Protein AF-A0A1Q4FM51-F1 (afdb_monomer_lite)

Secondary structure (DSSP, 8-state):
---HHHHHHHHHHHHHHHHHHHHHHHHHHHHHHHHT------BPPHHHHHHHHHHHHHHS-TTSSPPPP-SSS-PPP----EEEEESBPPPPPPTTS-PPTT-TTS-GGGG---GGGS-TTS-HHHHHHHHHHTSS--B------TTEEEE-HHHHHHHHHTT-HHHHHHHSTTEEEEEEEPPPEE-TTSSEEEEEEEEEEETTEEEEEEEEEEEETTEEEEEEEEEEEE-

Sequence (231 aa):
MIRWRRVLFIALVAGGIVATAILTPVAYFAYRAAARAVVHPIPATDVEQRDILRVLLETQEYSGVPPPPGYGGGEPAPKKKFLVFIDRTLAICSEAETVPAGDDRCPPWSRSLYPAEIDPNIPERLVRELMAGNREARVAAVPDLPALVVADQAEIRAVLDSGSWDAFYARYPDSTGLLLTTRAVLSADRSRALIYAEYYCDGLCGTGTLHYLRRAGGSWTIERNFRCWIS

Foldseek 3Di:
DDPVVVVVVVVVVVVVVVCCVPVVVVVVVVVVVVVVPPQDWAFDDLVRLQQVQVQCCVPPVVPPFPQDPPPDPDDDDPDQAAEEEEQKAQAADAPVDPDPPPDPLQPPVSHQDDLVPWDPPPPSSQSVSQNVVRNGIDGHSHHDDPRYDYDYPVVVCVQCVVPDVVSVCVVVPNYQFYKHKHRWTADPVRQKIWIWMKTANGPQFIWIKIFIWGDDPNHIHGPDIDTRDGD

Radius of gyration: 24.63 Å; chains: 1; bounding box: 43×52×96 Å

pLDDT: mean 82.39, std 15.01, range [43.0, 98.38]

Structure (mmCIF, N/CA/C/O backbone):
data_AF-A0A1Q4FM51-F1
#
_entry.id   AF-A0A1Q4FM51-F1
#
loop_
_atom_site.group_PDB
_atom_site.id
_atom_site.type_symbol
_atom_site.label_atom_id
_atom_site.label_alt_id
_atom_site.label_comp_id
_atom_site.label_asym_id
_atom_site.label_entity_id
_atom_site.label_seq_id
_atom_site.pdbx_PDB_ins_code
_atom_site.Cartn_x
_atom_site.Cartn_y
_atom_site.Cartn_z
_atom_site.occupancy
_atom_site.B_iso_or_equiv
_atom_site.auth_seq_id
_atom_site.auth_comp_id
_atom_site.auth_asym_id
_atom_site.auth_atom_id
_atom_site.pdbx_PDB_model_num
ATOM 1 N N . MET A 1 1 ? -12.594 38.052 64.571 1.00 72.31 1 MET A N 1
ATOM 2 C CA . MET A 1 1 ? -13.445 36.872 64.284 1.00 72.31 1 MET A CA 1
ATOM 3 C C . MET A 1 1 ? -13.142 36.356 62.884 1.00 72.31 1 MET A C 1
ATOM 5 O O . MET A 1 1 ? -13.460 37.030 61.910 1.00 72.31 1 MET A O 1
ATOM 9 N N . ILE A 1 2 ? -12.491 35.196 62.775 1.00 73.38 2 ILE A N 1
ATOM 10 C CA . ILE A 1 2 ? -12.226 34.539 61.487 1.00 73.38 2 ILE A CA 1
ATOM 11 C C . ILE A 1 2 ? -13.556 34.013 60.931 1.00 73.38 2 ILE A C 1
ATOM 13 O O . ILE A 1 2 ? -14.287 33.295 61.612 1.00 73.38 2 ILE A O 1
ATOM 17 N N . ARG A 1 3 ? -13.894 34.379 59.689 1.00 84.06 3 ARG A N 1
ATOM 18 C CA . ARG A 1 3 ? -15.083 33.863 58.992 1.00 84.06 3 ARG A CA 1
ATOM 19 C C . ARG A 1 3 ? -14.790 32.456 58.462 1.00 84.06 3 ARG A C 1
ATOM 21 O O . ARG A 1 3 ? -14.438 32.302 57.296 1.00 84.06 3 ARG A O 1
ATOM 28 N N . TRP A 1 4 ? -14.968 31.441 59.307 1.00 87.94 4 TRP A N 1
ATOM 29 C CA . TRP A 1 4 ? -14.736 30.017 59.007 1.00 87.94 4 TRP A CA 1
ATOM 30 C C . TRP A 1 4 ? -15.341 29.525 57.682 1.00 87.94 4 TRP A C 1
ATOM 32 O O . TRP A 1 4 ? -14.728 28.720 56.989 1.00 87.94 4 TRP A O 1
ATOM 42 N N . ARG A 1 5 ? -16.481 30.087 57.256 1.00 85.38 5 ARG A N 1
ATOM 43 C CA . ARG A 1 5 ? -17.083 29.813 55.937 1.00 85.38 5 ARG A CA 1
ATOM 44 C C . ARG A 1 5 ? -16.150 30.103 54.751 1.00 85.38 5 ARG A C 1
ATOM 46 O O . ARG A 1 5 ? -16.153 29.346 53.790 1.00 85.38 5 ARG A O 1
ATOM 53 N N . ARG A 1 6 ? -15.351 31.178 54.806 1.00 81.31 6 ARG A N 1
ATOM 54 C CA . ARG A 1 6 ? -14.400 31.521 53.730 1.00 81.31 6 ARG A CA 1
ATOM 55 C C . ARG A 1 6 ? -13.207 30.567 53.706 1.00 81.31 6 ARG A C 1
ATOM 57 O O . ARG A 1 6 ? -12.764 30.195 52.629 1.00 81.31 6 ARG A O 1
ATOM 64 N N . VAL A 1 7 ? -12.733 30.143 54.877 1.00 83.06 7 VAL A N 1
ATOM 65 C CA . VAL A 1 7 ? -11.623 29.184 55.002 1.00 83.06 7 VAL A CA 1
ATOM 66 C C . VAL A 1 7 ? -12.019 27.822 54.426 1.00 83.06 7 VAL A C 1
ATOM 68 O O . VAL A 1 7 ? -11.270 27.251 53.641 1.00 83.06 7 VAL A O 1
ATOM 71 N N . LEU A 1 8 ? -13.227 27.344 54.741 1.00 84.94 8 LEU A N 1
ATOM 72 C CA . LEU A 1 8 ? -13.728 26.056 54.254 1.00 84.94 8 LEU A CA 1
ATOM 73 C C . LEU A 1 8 ? -13.920 26.045 52.727 1.00 84.94 8 LEU A C 1
ATOM 75 O O . LEU A 1 8 ? -13.567 25.075 52.064 1.00 84.94 8 LEU A O 1
ATOM 79 N N . PHE A 1 9 ? -14.424 27.147 52.162 1.00 86.19 9 PHE A N 1
ATOM 80 C CA . PHE A 1 9 ? -14.573 27.300 50.713 1.00 86.19 9 PHE A CA 1
ATOM 81 C C . PHE A 1 9 ? -13.218 27.296 49.988 1.00 86.19 9 PHE A C 1
ATOM 83 O O . PHE A 1 9 ? -13.056 26.583 49.003 1.00 86.19 9 PHE A O 1
ATOM 90 N N . ILE A 1 10 ? -12.225 28.036 50.499 1.00 86.19 10 ILE A N 1
ATOM 91 C CA . ILE A 1 10 ? -10.873 28.066 49.915 1.00 86.19 10 ILE A CA 1
ATOM 92 C C . ILE A 1 10 ? -10.219 26.679 49.980 1.00 86.19 10 ILE A C 1
ATOM 94 O O . ILE A 1 10 ? -9.631 26.248 48.992 1.00 86.19 10 ILE A O 1
ATOM 98 N N . ALA A 1 11 ? -10.359 25.960 51.097 1.00 83.31 11 ALA A N 1
ATOM 99 C CA . ALA A 1 11 ? -9.818 24.609 51.242 1.00 83.31 11 ALA A CA 1
ATOM 100 C C . ALA A 1 11 ? -10.437 23.617 50.240 1.00 83.31 11 ALA A C 1
ATOM 102 O O . ALA A 1 11 ? -9.715 22.818 49.648 1.00 83.31 11 ALA A O 1
ATOM 103 N N . LEU A 1 12 ? -11.750 23.698 49.998 1.00 87.38 12 LEU A N 1
ATOM 104 C CA . LEU A 1 12 ? -12.436 22.861 49.008 1.00 87.38 12 LEU A CA 1
ATOM 105 C C . LEU A 1 12 ? -12.000 23.175 47.572 1.00 87.38 12 LEU A C 1
ATOM 107 O O . LEU A 1 12 ? -11.739 22.255 46.802 1.00 87.38 12 LEU A O 1
ATOM 111 N N . VAL A 1 13 ? -11.878 24.458 47.215 1.00 85.44 13 VAL A N 1
ATOM 112 C CA . VAL A 1 13 ? -11.422 24.869 45.876 1.00 85.44 13 VAL A CA 1
ATOM 113 C C . VAL A 1 13 ? -9.964 24.467 45.648 1.00 85.44 13 VAL A C 1
ATOM 115 O O . VAL A 1 13 ? -9.649 23.880 44.615 1.00 85.44 13 VAL A O 1
ATOM 118 N N . ALA A 1 14 ? -9.082 24.714 46.620 1.00 83.62 14 ALA A N 1
ATOM 119 C CA . ALA A 1 14 ? -7.683 24.302 46.543 1.00 83.62 14 ALA A CA 1
ATOM 120 C C . ALA A 1 14 ? -7.550 22.772 46.456 1.00 83.62 14 ALA A C 1
ATOM 122 O O . ALA A 1 14 ? -6.802 22.273 45.619 1.00 83.62 14 ALA A O 1
ATOM 123 N N . GLY A 1 15 ? -8.330 22.027 47.247 1.00 83.88 15 GLY A N 1
ATOM 124 C CA . GLY A 1 15 ? -8.393 20.567 47.169 1.00 83.88 15 GLY A CA 1
ATOM 125 C C . GLY A 1 15 ? -8.865 20.066 45.801 1.00 83.88 15 GLY A C 1
ATOM 126 O O . GLY A 1 15 ? -8.267 19.145 45.252 1.00 83.88 15 GLY A O 1
ATOM 127 N N . GLY A 1 16 ? -9.878 20.709 45.211 1.00 82.25 16 GLY A N 1
ATOM 128 C CA . GLY A 1 16 ? -10.370 20.391 43.868 1.00 82.25 16 GLY A CA 1
ATOM 129 C C . GLY A 1 16 ? -9.336 20.642 42.767 1.00 82.25 16 GLY A C 1
ATOM 130 O O . GLY A 1 16 ? -9.162 19.789 41.901 1.00 82.25 16 GLY A O 1
ATOM 131 N N . ILE A 1 17 ? -8.613 21.767 42.824 1.00 84.44 17 ILE A N 1
ATOM 132 C CA . ILE A 1 17 ? -7.544 22.106 41.865 1.00 84.44 17 ILE A CA 1
ATOM 133 C C . ILE A 1 17 ? -6.364 21.135 41.988 1.00 84.44 17 ILE A C 1
ATOM 135 O O . ILE A 1 17 ? -5.824 20.688 40.981 1.00 84.44 17 ILE A O 1
ATOM 139 N N . VAL A 1 18 ? -5.964 20.778 43.211 1.00 83.62 18 VAL A N 1
ATOM 140 C CA . VAL A 1 18 ? -4.886 19.802 43.433 1.00 83.62 18 VAL A CA 1
ATOM 141 C C . VAL A 1 18 ? -5.307 18.414 42.943 1.00 83.62 18 VAL A C 1
ATOM 143 O O . VAL A 1 18 ? -4.530 17.742 42.268 1.00 83.62 18 VAL A O 1
ATOM 146 N N . ALA A 1 19 ? -6.550 18.000 43.206 1.00 83.88 19 ALA A N 1
ATOM 147 C CA . ALA A 1 19 ? -7.074 16.727 42.724 1.00 83.88 19 ALA A CA 1
ATOM 148 C C . ALA A 1 19 ? -7.108 16.665 41.189 1.00 83.88 19 ALA A C 1
ATOM 150 O O . ALA A 1 19 ? -6.656 15.674 40.622 1.00 83.88 19 ALA A O 1
ATOM 151 N N . THR A 1 20 ? -7.565 17.711 40.492 1.00 82.06 20 THR A N 1
ATOM 152 C CA . THR A 1 20 ? -7.528 17.740 39.020 1.00 82.06 20 THR A CA 1
ATOM 153 C C . THR A 1 20 ? -6.099 17.807 38.486 1.00 82.06 20 THR A C 1
ATOM 155 O O . THR A 1 20 ? -5.766 17.051 37.575 1.00 82.06 20 THR A O 1
ATOM 158 N N . ALA A 1 21 ? -5.217 18.617 39.074 1.00 84.00 21 ALA A N 1
ATOM 159 C CA . ALA A 1 21 ? -3.815 18.700 38.662 1.00 84.00 21 ALA A CA 1
ATOM 160 C C . ALA A 1 21 ? -3.064 17.363 38.799 1.00 84.00 21 ALA A C 1
ATOM 162 O O . ALA A 1 21 ? -2.150 17.106 38.022 1.00 84.00 21 ALA A O 1
ATOM 163 N N . ILE A 1 22 ? -3.457 16.498 39.741 1.00 83.38 22 ILE A N 1
ATOM 164 C CA . ILE A 1 22 ? -2.851 15.170 39.935 1.00 83.38 22 ILE A CA 1
ATOM 165 C C . ILE A 1 22 ? -3.557 14.092 39.101 1.00 83.38 22 ILE A C 1
ATOM 167 O O . ILE A 1 22 ? -2.897 13.282 38.450 1.00 83.38 22 ILE A O 1
ATOM 171 N N . LEU A 1 23 ? -4.892 14.064 39.087 1.00 86.31 23 LEU A N 1
ATOM 172 C CA . LEU A 1 23 ? -5.652 13.001 38.423 1.00 86.31 23 LEU A CA 1
ATOM 173 C C . LEU A 1 23 ? -5.608 13.115 36.898 1.00 86.31 23 LEU A C 1
ATOM 175 O O . LEU A 1 23 ? -5.567 12.089 36.222 1.00 86.31 23 LEU A O 1
ATOM 179 N N . THR A 1 24 ? -5.576 14.330 36.344 1.00 86.50 24 THR A N 1
ATOM 180 C CA . THR A 1 24 ? -5.607 14.520 34.883 1.00 86.50 24 THR A CA 1
ATOM 181 C C . THR A 1 24 ? -4.339 13.985 34.206 1.00 86.50 24 THR A C 1
ATOM 183 O O . THR A 1 24 ? -4.478 13.220 33.253 1.00 86.50 24 THR A O 1
ATOM 186 N N . PRO A 1 25 ? -3.110 14.273 34.688 1.00 87.56 25 PRO A N 1
ATOM 187 C CA . PRO A 1 25 ? -1.901 13.664 34.140 1.00 87.56 25 PRO A CA 1
ATOM 188 C C . PRO A 1 25 ? -1.881 12.147 34.306 1.00 87.56 25 PRO A C 1
ATOM 190 O O . PRO A 1 25 ? -1.525 11.454 33.363 1.00 87.56 25 PRO A O 1
ATOM 193 N N . VAL A 1 26 ? -2.292 11.609 35.461 1.00 84.06 26 VAL A N 1
ATOM 194 C CA . VAL A 1 26 ? -2.307 10.153 35.693 1.00 84.06 26 VAL A CA 1
ATOM 195 C C . VAL A 1 26 ? -3.285 9.460 34.747 1.00 84.06 26 VAL A C 1
ATOM 197 O O . VAL A 1 26 ? -2.914 8.481 34.103 1.00 84.06 26 VAL A O 1
ATOM 200 N N . ALA A 1 27 ? -4.499 9.991 34.596 1.00 83.12 27 ALA A N 1
ATOM 201 C CA . ALA A 1 27 ? -5.477 9.486 33.639 1.00 83.12 27 ALA A CA 1
ATOM 202 C C . ALA A 1 27 ? -4.971 9.620 32.196 1.00 83.12 27 ALA A C 1
ATOM 204 O O . ALA A 1 27 ? -5.119 8.689 31.411 1.00 83.12 27 ALA A O 1
ATOM 205 N N . TYR A 1 28 ? -4.312 10.731 31.857 1.00 84.06 28 TYR A N 1
ATOM 206 C CA . TYR A 1 28 ? -3.701 10.943 30.546 1.00 84.06 28 TYR A CA 1
ATOM 207 C C . TYR A 1 28 ? -2.566 9.954 30.257 1.00 84.06 28 TYR A C 1
ATOM 209 O O . TYR A 1 28 ? -2.499 9.390 29.167 1.00 84.06 28 TYR A O 1
ATOM 217 N N . PHE A 1 29 ? -1.685 9.708 31.228 1.00 81.56 29 PHE A N 1
ATOM 218 C CA . PHE A 1 29 ? -0.592 8.746 31.111 1.00 81.56 29 PHE A CA 1
ATOM 219 C C . PHE A 1 29 ? -1.111 7.314 31.045 1.00 81.56 29 PHE A C 1
ATOM 221 O O . PHE A 1 29 ? -0.647 6.560 30.196 1.00 81.56 29 PHE A O 1
ATOM 228 N N . ALA A 1 30 ? -2.089 6.946 31.875 1.00 80.31 30 ALA A N 1
ATOM 229 C CA . ALA A 1 30 ? -2.733 5.637 31.825 1.00 80.31 30 ALA A CA 1
ATOM 230 C C . ALA A 1 30 ? -3.467 5.430 30.494 1.00 80.31 30 ALA A C 1
ATOM 232 O O . ALA A 1 30 ? -3.308 4.386 29.869 1.00 80.31 30 ALA A O 1
ATOM 233 N N . TYR A 1 31 ? -4.186 6.446 30.007 1.00 79.81 31 TYR A N 1
ATOM 234 C CA . TYR A 1 31 ? -4.816 6.439 28.689 1.00 79.81 31 TYR A CA 1
ATOM 235 C C . TYR A 1 31 ? -3.781 6.292 27.576 1.00 79.81 31 TYR A C 1
ATOM 237 O O . TYR A 1 31 ? -3.942 5.435 26.720 1.00 79.81 31 TYR A O 1
ATOM 245 N N . ARG A 1 32 ? -2.681 7.057 27.593 1.00 74.38 32 ARG A N 1
ATOM 246 C CA . ARG A 1 32 ? -1.603 6.911 26.602 1.00 74.38 32 ARG A CA 1
ATOM 247 C C . ARG A 1 32 ? -0.909 5.556 26.693 1.00 74.38 32 ARG A C 1
ATOM 249 O O . ARG A 1 32 ? -0.561 5.000 25.660 1.00 74.38 32 ARG A O 1
ATOM 256 N N . ALA A 1 33 ? -0.685 5.027 27.891 1.00 72.25 33 ALA A N 1
ATOM 257 C CA . ALA A 1 33 ? -0.083 3.712 28.088 1.00 72.25 33 ALA A CA 1
ATOM 258 C C . ALA A 1 33 ? -1.009 2.598 27.579 1.00 72.25 33 ALA A C 1
ATOM 260 O O . ALA A 1 33 ? -0.550 1.698 26.884 1.00 72.25 33 ALA A O 1
ATOM 261 N N . ALA A 1 34 ? -2.313 2.708 27.832 1.00 66.88 34 ALA A N 1
ATOM 262 C CA . ALA A 1 34 ? -3.324 1.819 27.271 1.00 66.88 34 ALA A CA 1
ATOM 263 C C . ALA A 1 34 ? -3.500 2.019 25.755 1.00 66.88 34 ALA A C 1
ATOM 265 O O . ALA A 1 34 ? -3.720 1.058 25.033 1.00 66.88 34 ALA A O 1
ATOM 266 N N . ALA A 1 35 ? -3.343 3.236 25.234 1.00 62.28 35 ALA A N 1
ATOM 267 C CA . ALA A 1 35 ? -3.367 3.522 23.798 1.00 62.28 35 ALA A CA 1
ATOM 268 C C . ALA A 1 35 ? -2.098 3.029 23.079 1.00 62.28 35 ALA A C 1
ATOM 270 O O . ALA A 1 35 ? -2.138 2.745 21.884 1.00 62.28 35 ALA A O 1
ATOM 271 N N . ARG A 1 36 ? -0.991 2.859 23.815 1.00 62.69 36 ARG A N 1
ATOM 272 C CA . ARG A 1 36 ? 0.196 2.091 23.405 1.00 62.69 36 ARG A CA 1
ATOM 273 C C . ARG A 1 36 ? -0.000 0.577 23.547 1.00 62.69 36 ARG A C 1
ATOM 275 O O . ARG A 1 36 ? 0.988 -0.146 23.420 1.00 62.69 36 ARG A O 1
ATOM 282 N N . ALA A 1 37 ? -1.222 0.097 23.824 1.00 61.34 37 ALA A N 1
ATOM 283 C CA . ALA A 1 37 ? -1.533 -1.328 23.812 1.00 61.34 37 ALA A CA 1
ATOM 284 C C . ALA A 1 37 ? -0.891 -1.981 22.591 1.00 61.34 37 ALA A C 1
ATOM 286 O O . ALA A 1 37 ? -0.939 -1.436 21.484 1.00 61.34 37 ALA A O 1
ATOM 287 N N . VAL A 1 38 ? -0.247 -3.118 22.849 1.00 70.31 38 VAL A N 1
ATOM 288 C CA . VAL A 1 38 ? 0.548 -3.860 21.878 1.00 70.31 38 VAL A CA 1
ATOM 289 C C . VAL A 1 38 ? -0.235 -3.974 20.577 1.00 70.31 38 VAL A C 1
ATOM 291 O O . VAL A 1 38 ? -1.337 -4.521 20.523 1.00 70.31 38 VAL A O 1
ATOM 294 N N . VAL A 1 39 ? 0.330 -3.382 19.533 1.00 82.06 39 VAL A N 1
ATOM 295 C CA . VAL A 1 39 ? -0.232 -3.436 18.195 1.00 82.06 39 VAL A CA 1
ATOM 296 C C . VAL A 1 39 ? 0.060 -4.834 17.662 1.00 82.06 39 VAL A C 1
ATOM 298 O O . VAL A 1 39 ? 1.221 -5.203 17.504 1.00 82.06 39 VAL A O 1
ATOM 301 N N . HIS A 1 40 ? -0.987 -5.618 17.419 1.00 89.44 40 HIS A N 1
ATOM 302 C CA . HIS A 1 40 ? -0.880 -6.958 16.846 1.00 89.44 40 HIS A CA 1
ATOM 303 C C . HIS A 1 40 ? -1.332 -6.898 15.387 1.00 89.44 40 HIS A C 1
ATOM 305 O O . HIS A 1 40 ? -2.520 -7.091 15.121 1.00 89.44 40 HIS A O 1
ATOM 311 N N . PRO A 1 41 ? -0.428 -6.580 14.442 1.00 91.94 41 PRO A N 1
ATOM 312 C CA . PRO A 1 41 ? -0.798 -6.510 13.040 1.00 91.94 41 PRO A CA 1
ATOM 313 C C . PRO A 1 41 ? -1.291 -7.874 12.561 1.00 91.94 41 PRO A C 1
ATOM 315 O O . PRO A 1 41 ? -0.665 -8.901 12.827 1.00 91.94 41 PRO A O 1
ATOM 318 N N . ILE A 1 42 ? -2.404 -7.873 11.830 1.00 97.19 42 ILE A N 1
ATOM 319 C CA . ILE A 1 42 ? -2.929 -9.057 11.150 1.00 97.19 42 ILE A CA 1
ATOM 320 C C . ILE A 1 42 ? -2.616 -8.877 9.663 1.00 97.19 42 ILE A C 1
ATOM 322 O O . ILE A 1 42 ? -3.414 -8.271 8.946 1.00 97.19 42 ILE A O 1
ATOM 326 N N . PRO A 1 43 ? -1.439 -9.316 9.183 1.00 97.12 43 PRO A N 1
ATOM 327 C CA . PRO A 1 43 ? -1.104 -9.192 7.773 1.00 97.12 43 PRO A CA 1
ATOM 328 C C . PRO A 1 43 ? -2.054 -10.051 6.935 1.00 97.12 43 PRO A C 1
ATOM 330 O O . PRO A 1 43 ? -2.388 -11.177 7.312 1.00 97.12 43 PRO A O 1
ATOM 333 N N . ALA A 1 44 ? -2.456 -9.536 5.776 1.00 98.00 44 ALA A N 1
ATOM 334 C CA . ALA A 1 44 ? -3.217 -10.294 4.794 1.00 98.00 44 ALA A CA 1
ATOM 335 C C . ALA A 1 44 ? -2.441 -11.552 4.383 1.00 98.00 44 ALA A C 1
ATOM 337 O O . ALA A 1 44 ? -1.221 -11.511 4.219 1.00 98.00 44 ALA A O 1
ATOM 338 N N . THR A 1 45 ? -3.123 -12.678 4.200 1.00 97.50 45 THR A N 1
ATOM 339 C CA . THR A 1 45 ? -2.547 -13.866 3.545 1.00 97.50 45 THR A CA 1
ATOM 340 C C . THR A 1 45 ? -2.212 -13.568 2.081 1.00 97.50 45 THR A C 1
ATOM 342 O O . THR A 1 45 ? -2.646 -12.561 1.535 1.00 97.50 45 THR A O 1
ATOM 345 N N . ASP A 1 46 ? -1.463 -14.441 1.408 1.00 97.50 46 ASP A N 1
ATOM 346 C CA . ASP A 1 46 ? -1.096 -14.219 0.000 1.00 97.50 46 ASP A CA 1
ATOM 347 C C . ASP A 1 46 ? -2.320 -14.221 -0.932 1.00 97.50 46 ASP A C 1
ATOM 349 O O . ASP A 1 46 ? -2.341 -13.532 -1.948 1.00 97.50 46 ASP A O 1
ATOM 353 N N . VAL A 1 47 ? -3.368 -14.973 -0.581 1.00 97.00 47 VAL A N 1
ATOM 354 C CA . VAL A 1 47 ? -4.655 -14.934 -1.293 1.00 97.00 47 VAL A CA 1
ATOM 355 C C . VAL A 1 47 ? -5.342 -13.587 -1.066 1.00 97.00 47 VAL A C 1
ATOM 357 O O . VAL A 1 47 ? -5.653 -12.902 -2.033 1.00 97.00 47 VAL A O 1
ATOM 360 N N . GLU A 1 48 ? -5.490 -13.160 0.192 1.00 97.56 48 GLU A N 1
ATOM 361 C CA . GLU A 1 48 ? -6.118 -11.872 0.523 1.00 97.56 48 GLU A CA 1
ATOM 362 C C . GLU A 1 48 ? -5.349 -10.685 -0.077 1.00 97.56 48 GLU A C 1
ATOM 364 O O . GLU A 1 48 ? -5.966 -9.751 -0.579 1.00 97.56 48 GLU A O 1
ATOM 369 N N . GLN A 1 49 ? -4.013 -10.731 -0.075 1.00 97.81 49 GLN A N 1
ATOM 370 C CA . GLN A 1 49 ? -3.164 -9.710 -0.686 1.00 97.81 49 GLN A CA 1
ATOM 371 C C . GLN A 1 49 ? -3.410 -9.617 -2.193 1.00 97.81 49 GLN A C 1
ATOM 373 O O . GLN A 1 49 ? -3.581 -8.515 -2.705 1.00 97.81 49 GLN A O 1
ATOM 378 N N . ARG A 1 50 ? -3.463 -10.752 -2.904 1.00 97.19 50 ARG A N 1
ATOM 379 C CA . ARG A 1 50 ? -3.751 -10.764 -4.346 1.00 97.19 50 ARG A CA 1
ATOM 380 C C . ARG A 1 50 ? -5.137 -10.220 -4.659 1.00 97.19 50 ARG A C 1
ATOM 382 O O . ARG A 1 50 ? -5.269 -9.457 -5.611 1.00 97.19 50 ARG A O 1
ATOM 389 N N . ASP A 1 51 ? -6.141 -10.564 -3.856 1.00 97.06 51 ASP A N 1
ATOM 390 C CA . ASP A 1 51 ? -7.506 -10.059 -4.032 1.00 97.06 51 ASP A CA 1
ATOM 391 C C . ASP A 1 51 ? -7.577 -8.541 -3.806 1.00 97.06 51 ASP A C 1
ATOM 393 O O . ASP A 1 51 ? -8.205 -7.824 -4.584 1.00 97.06 51 ASP A O 1
ATOM 397 N N . ILE A 1 52 ? -6.896 -8.031 -2.774 1.00 97.31 52 ILE A N 1
ATOM 398 C CA . ILE A 1 52 ? -6.810 -6.591 -2.490 1.00 97.31 52 ILE A CA 1
ATOM 399 C C . ILE A 1 52 ? -6.067 -5.858 -3.613 1.00 97.31 52 ILE A C 1
ATOM 401 O O . ILE A 1 52 ? -6.554 -4.841 -4.104 1.00 97.31 52 ILE A O 1
ATOM 405 N N . LEU A 1 53 ? -4.912 -6.375 -4.044 1.00 95.94 53 LEU A N 1
ATOM 406 C CA . LEU A 1 53 ? -4.125 -5.779 -5.124 1.00 95.94 53 LEU A CA 1
ATOM 407 C C . LEU A 1 53 ? -4.885 -5.772 -6.447 1.00 95.94 53 LEU A C 1
ATOM 409 O O . LEU A 1 53 ? -4.818 -4.784 -7.169 1.00 95.94 53 LEU A O 1
ATOM 413 N N . ARG A 1 54 ? -5.642 -6.831 -6.748 1.00 95.06 54 ARG A N 1
ATOM 414 C CA . ARG A 1 54 ? -6.504 -6.881 -7.931 1.00 95.06 54 ARG A CA 1
ATOM 415 C C . ARG A 1 54 ? -7.498 -5.722 -7.929 1.00 95.06 54 ARG A C 1
ATOM 417 O O . ARG A 1 54 ? -7.554 -4.982 -8.901 1.00 95.06 54 ARG A O 1
ATOM 424 N N . VAL A 1 55 ? -8.197 -5.507 -6.812 1.00 95.00 55 VAL A N 1
ATOM 425 C CA . VAL A 1 55 ? -9.142 -4.388 -6.669 1.00 95.00 55 VAL A CA 1
ATOM 426 C C . VAL A 1 55 ? -8.441 -3.038 -6.829 1.00 95.00 55 VAL A C 1
ATOM 428 O O . VAL A 1 55 ? -8.969 -2.164 -7.514 1.00 95.00 55 VAL A O 1
ATOM 431 N N . LEU A 1 56 ? -7.256 -2.858 -6.239 1.00 93.50 56 LEU A N 1
ATOM 432 C CA . LEU A 1 56 ? -6.464 -1.636 -6.411 1.00 93.50 56 LEU A CA 1
ATOM 433 C C . LEU A 1 56 ? -6.125 -1.384 -7.883 1.00 93.50 56 LEU A C 1
ATOM 435 O O . LEU A 1 56 ? -6.418 -0.308 -8.394 1.00 93.50 56 LEU A O 1
ATOM 439 N N . LEU A 1 57 ? -5.550 -2.379 -8.556 1.00 90.88 57 LEU A N 1
ATOM 440 C CA . LEU A 1 57 ? -5.066 -2.275 -9.933 1.00 90.88 57 LEU A CA 1
ATOM 441 C C . LEU A 1 57 ? -6.204 -2.081 -10.943 1.00 90.88 57 LEU A C 1
ATOM 443 O O . LEU A 1 57 ? -6.054 -1.304 -11.881 1.00 90.88 57 LEU A O 1
ATOM 447 N N . GLU A 1 58 ? -7.342 -2.743 -10.737 1.00 89.06 58 GLU A N 1
ATOM 448 C CA . GLU A 1 58 ? -8.523 -2.616 -11.599 1.00 89.06 58 GLU A CA 1
ATOM 449 C C . GLU A 1 58 ? -9.267 -1.290 -11.377 1.00 89.06 58 GLU A C 1
ATOM 451 O O . GLU A 1 58 ? -9.820 -0.735 -12.321 1.00 89.06 58 GLU A O 1
ATOM 456 N N . THR A 1 59 ? -9.274 -0.753 -10.149 1.00 86.94 59 THR A N 1
ATOM 457 C CA . THR A 1 59 ? -10.021 0.479 -9.826 1.00 86.94 59 THR A CA 1
ATOM 458 C C . THR A 1 59 ? -9.218 1.746 -10.093 1.00 86.94 59 THR A C 1
ATOM 460 O O . THR A 1 59 ? -9.787 2.774 -10.449 1.00 86.94 59 THR A O 1
ATOM 463 N N . GLN A 1 60 ? -7.909 1.721 -9.838 1.00 74.38 60 GLN A N 1
ATOM 464 C CA . GLN A 1 60 ? -7.099 2.938 -9.848 1.00 74.38 60 GLN A CA 1
ATOM 465 C C . GLN A 1 60 ? -6.677 3.383 -11.241 1.00 74.38 60 GLN A C 1
ATOM 467 O O . GLN A 1 60 ? -6.063 4.444 -11.283 1.00 74.38 60 GLN A O 1
ATOM 472 N N . GLU A 1 61 ? -6.999 2.614 -12.308 1.00 66.75 61 GLU A N 1
ATOM 473 C CA . GLU A 1 61 ? -6.655 2.863 -13.722 1.00 66.75 61 GLU A CA 1
ATOM 474 C C . GLU A 1 61 ? -5.554 3.917 -13.795 1.00 66.75 61 GLU A C 1
ATOM 476 O O . GLU A 1 61 ? -5.906 5.069 -14.028 1.00 66.75 61 GLU A O 1
ATOM 481 N N . TYR A 1 62 ? -4.301 3.588 -13.424 1.00 65.31 62 TYR A N 1
ATOM 482 C CA . TYR A 1 62 ? -3.190 4.524 -13.125 1.00 65.31 62 TYR A CA 1
ATOM 483 C C . TYR A 1 62 ? -2.797 5.386 -14.352 1.00 65.31 62 TYR A C 1
ATOM 485 O O . TYR A 1 62 ? -1.687 5.355 -14.869 1.00 65.31 62 TYR A O 1
ATOM 493 N N . SER 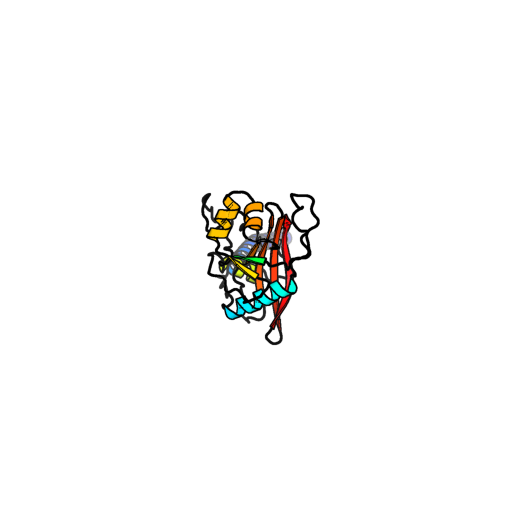A 1 63 ? -3.764 6.136 -14.858 1.00 47.12 63 SER A N 1
ATOM 494 C CA . SER A 1 63 ? -3.943 6.671 -16.207 1.00 47.12 63 SER A CA 1
ATOM 495 C C . SER A 1 63 ? -4.184 8.176 -16.167 1.00 47.12 63 SER A C 1
ATOM 497 O O . SER A 1 63 ? -4.025 8.844 -17.185 1.00 47.12 63 SER A O 1
ATOM 499 N N . GLY A 1 64 ? -4.518 8.710 -14.985 1.00 43.00 64 GLY A N 1
ATOM 500 C CA . GLY A 1 64 ? -4.717 10.134 -14.728 1.00 43.00 64 GLY A CA 1
ATOM 501 C C . GLY A 1 64 ? -3.442 10.901 -14.379 1.00 43.00 64 GLY A C 1
ATOM 502 O O . GLY A 1 64 ? -3.515 12.104 -14.143 1.00 43.00 64 GLY A O 1
ATOM 503 N N . VAL A 1 65 ? -2.284 10.239 -14.340 1.00 51.81 65 VAL A N 1
ATOM 504 C CA . VAL A 1 65 ? -0.999 10.937 -14.256 1.00 51.81 65 VAL A CA 1
ATOM 505 C C . VAL A 1 65 ? -0.534 11.167 -15.692 1.00 51.81 65 VAL A C 1
ATOM 507 O O . VAL A 1 65 ? -0.430 10.188 -16.441 1.00 51.81 65 VAL A O 1
ATOM 510 N N . PRO A 1 66 ? -0.351 12.430 -16.129 1.00 48.59 66 PRO A N 1
ATOM 511 C CA . PRO A 1 66 ? 0.087 12.701 -17.488 1.00 48.59 66 PRO A CA 1
ATOM 512 C C . PRO A 1 66 ? 1.382 11.924 -17.744 1.00 48.59 66 PRO A C 1
ATOM 514 O O . PRO A 1 66 ? 2.203 11.814 -16.830 1.00 48.59 66 PRO A O 1
ATOM 517 N N . PRO A 1 67 ? 1.559 11.348 -18.949 1.00 50.41 67 PRO A N 1
ATOM 518 C CA . PRO A 1 67 ? 2.839 10.749 -19.292 1.00 50.41 67 PRO A CA 1
ATOM 519 C C . PRO A 1 67 ? 3.938 11.784 -19.013 1.00 50.41 67 PRO A C 1
ATOM 521 O O . PRO A 1 67 ? 3.682 12.980 -19.217 1.00 50.41 67 PRO A O 1
ATOM 524 N N . PRO A 1 68 ? 5.126 11.362 -18.542 1.00 51.88 68 PRO A N 1
ATOM 525 C CA . PRO A 1 68 ? 6.245 12.282 -18.409 1.00 51.88 68 PRO A CA 1
ATOM 526 C C . PRO A 1 68 ? 6.383 13.057 -19.727 1.00 51.88 68 PRO A C 1
ATOM 528 O O . PRO A 1 68 ? 6.145 12.473 -20.796 1.00 51.88 68 PRO A O 1
ATOM 531 N N . PRO A 1 69 ? 6.648 14.377 -19.680 1.00 51.34 69 PRO A N 1
ATOM 532 C CA . PRO A 1 69 ? 6.761 15.178 -20.888 1.00 51.34 69 PRO A CA 1
ATOM 533 C C . PRO A 1 69 ? 7.705 14.456 -21.843 1.00 51.34 69 PRO A C 1
ATOM 535 O O . PRO A 1 69 ? 8.823 14.115 -21.465 1.00 51.34 69 PRO A O 1
ATOM 538 N N . GLY A 1 70 ? 7.220 14.149 -23.050 1.00 51.19 70 GLY A N 1
ATOM 539 C CA . GLY A 1 70 ? 8.008 13.415 -24.028 1.00 51.19 70 GLY A CA 1
ATOM 540 C C . GLY A 1 70 ? 9.320 14.154 -24.259 1.00 51.19 70 GLY A C 1
ATOM 541 O O . GLY A 1 70 ? 9.324 15.238 -24.848 1.00 51.19 70 GLY A O 1
ATOM 542 N N . TYR A 1 71 ? 10.430 13.589 -23.783 1.00 51.72 71 TYR A N 1
ATOM 543 C CA . TYR A 1 71 ? 11.774 14.068 -24.083 1.00 51.72 71 TYR A CA 1
ATOM 544 C C . TYR A 1 71 ? 12.090 13.706 -25.542 1.00 51.72 71 TYR A C 1
ATOM 546 O O . TYR A 1 71 ? 12.797 12.754 -25.849 1.00 51.72 71 TYR A O 1
ATOM 554 N N . GLY A 1 72 ? 11.466 14.440 -26.464 1.00 53.28 72 GLY A N 1
ATOM 555 C CA . GLY A 1 72 ? 11.500 14.198 -27.904 1.00 53.28 72 GLY A CA 1
ATOM 556 C C . GLY A 1 72 ? 10.111 14.396 -28.501 1.00 53.28 72 GLY A C 1
ATOM 557 O O . GLY A 1 72 ? 9.216 13.595 -28.258 1.00 53.28 72 GLY A O 1
ATOM 558 N N . GLY A 1 73 ? 9.925 15.481 -29.258 1.00 45.34 73 GLY A N 1
ATOM 559 C CA . GLY A 1 73 ? 8.638 15.959 -29.782 1.00 45.34 73 GLY A CA 1
ATOM 560 C C . GLY A 1 73 ? 7.977 15.077 -30.848 1.00 45.34 73 GLY A C 1
ATOM 561 O O . GLY A 1 73 ? 7.745 15.537 -31.962 1.00 45.34 73 GLY A O 1
ATOM 562 N N . GLY A 1 74 ? 7.661 13.829 -30.513 1.00 50.25 74 GLY A N 1
ATOM 563 C CA . GLY A 1 74 ? 6.798 12.948 -31.294 1.00 50.25 74 GLY A CA 1
ATOM 564 C C . GLY A 1 74 ? 5.508 12.639 -30.538 1.00 50.25 74 GLY A C 1
ATOM 565 O O . GLY A 1 74 ? 5.538 12.362 -29.341 1.00 50.25 74 GLY A O 1
ATOM 566 N N . GLU A 1 75 ? 4.373 12.676 -31.236 1.00 49.94 75 GLU A N 1
ATOM 567 C CA . GLU A 1 75 ? 3.087 12.205 -30.709 1.00 49.94 75 GLU A CA 1
ATOM 568 C C . GLU A 1 75 ? 3.177 10.705 -30.366 1.00 49.94 75 GLU A C 1
ATOM 570 O O . GLU A 1 75 ? 3.485 9.895 -31.248 1.00 49.94 75 GLU A O 1
ATOM 575 N N . PRO A 1 76 ? 2.923 10.289 -29.111 1.00 52.56 76 PRO A N 1
ATOM 576 C CA . PRO A 1 76 ? 2.994 8.883 -28.756 1.00 52.56 76 PRO A CA 1
ATOM 577 C C . PRO A 1 76 ? 1.737 8.146 -29.235 1.00 52.56 76 PRO A C 1
ATOM 579 O O . PRO A 1 76 ? 0.606 8.513 -28.913 1.00 52.56 76 PRO A O 1
ATOM 582 N N . ALA A 1 77 ? 1.945 7.059 -29.980 1.00 44.38 77 ALA A N 1
ATOM 583 C CA . ALA A 1 77 ? 0.892 6.111 -30.330 1.00 44.38 77 ALA A CA 1
ATOM 584 C C . ALA A 1 77 ? 0.199 5.559 -29.060 1.00 44.38 77 ALA A C 1
ATOM 586 O O . ALA A 1 77 ? 0.869 5.353 -28.042 1.00 44.38 77 ALA A O 1
ATOM 587 N N . PRO A 1 78 ? -1.116 5.261 -29.097 1.00 47.22 78 PRO A N 1
ATOM 588 C CA . PRO A 1 78 ? -1.849 4.722 -27.955 1.00 47.22 78 PRO A CA 1
ATOM 589 C C . PRO A 1 78 ? -1.469 3.253 -27.757 1.00 47.22 78 PRO A C 1
ATOM 591 O O . PRO A 1 78 ? -2.104 2.336 -28.276 1.00 47.22 78 PRO A O 1
ATOM 594 N N . LYS A 1 79 ? -0.370 3.019 -27.047 1.00 56.47 79 LYS A N 1
ATOM 595 C CA . LYS A 1 79 ? 0.122 1.677 -26.754 1.00 56.47 79 LYS A CA 1
ATOM 596 C C . LYS A 1 79 ? -0.516 1.122 -25.484 1.00 56.47 79 LYS A C 1
ATOM 598 O O . LYS A 1 79 ? -0.947 1.875 -24.610 1.00 56.47 79 LYS A O 1
ATOM 603 N N . LYS A 1 80 ? -0.599 -0.213 -25.398 1.00 59.53 80 LYS A N 1
ATOM 604 C CA . LYS A 1 80 ? -1.073 -0.927 -24.204 1.00 59.53 80 LYS A CA 1
ATOM 605 C C . LYS A 1 80 ? -0.166 -0.583 -23.025 1.00 59.53 80 LYS A C 1
ATOM 607 O O . LYS A 1 80 ? 0.947 -1.081 -22.927 1.00 59.53 80 LYS A O 1
ATOM 612 N N . LYS A 1 81 ? -0.686 0.274 -22.160 1.00 80.00 81 LYS A N 1
ATOM 613 C CA . LYS A 1 81 ? -0.080 0.730 -20.918 1.00 80.00 81 LYS A CA 1
ATOM 614 C C . LYS A 1 81 ? -0.066 -0.415 -19.901 1.00 80.00 81 LYS A C 1
ATOM 616 O O . LYS A 1 81 ? -1.128 -0.955 -1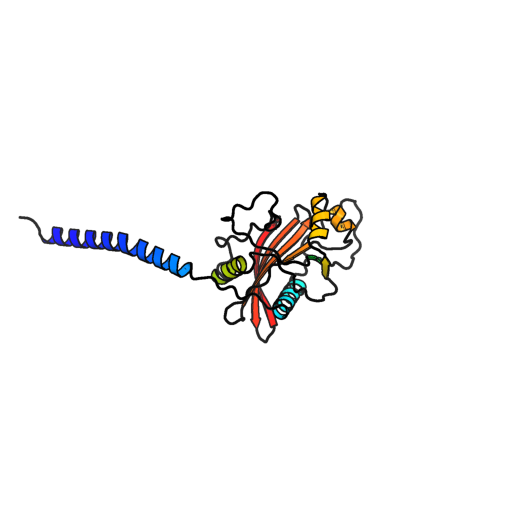9.592 1.00 80.00 81 LYS A O 1
ATOM 621 N N . PHE A 1 82 ? 1.112 -0.796 -19.416 1.00 88.38 82 PHE A N 1
ATOM 622 C CA . PHE A 1 82 ? 1.270 -1.731 -18.294 1.00 88.38 82 PHE A CA 1
ATOM 623 C C . PHE A 1 82 ? 2.009 -1.052 -17.144 1.00 88.38 82 PHE A C 1
ATOM 625 O O . PHE A 1 82 ? 2.653 -0.026 -17.332 1.00 88.38 82 PHE A O 1
ATOM 632 N N . LEU A 1 83 ? 1.918 -1.629 -15.954 1.00 91.44 83 LEU A N 1
ATOM 633 C CA . LEU A 1 83 ? 2.578 -1.133 -14.757 1.00 91.44 83 LEU A CA 1
ATOM 634 C C . LEU A 1 83 ? 3.718 -2.070 -14.370 1.00 91.44 83 LEU A C 1
ATOM 636 O O . LEU A 1 83 ? 3.543 -3.291 -14.383 1.00 91.44 83 LEU A O 1
ATOM 640 N N . VAL A 1 84 ? 4.871 -1.514 -14.007 1.00 94.12 84 VAL A N 1
ATOM 641 C CA . VAL A 1 84 ? 5.955 -2.303 -13.417 1.00 94.12 84 VAL A CA 1
ATOM 642 C C . VAL A 1 84 ? 5.724 -2.388 -11.914 1.00 94.12 84 VAL A C 1
ATOM 644 O O . VAL A 1 84 ? 5.592 -1.367 -11.246 1.00 94.12 84 VAL A O 1
ATOM 647 N N . PHE A 1 85 ? 5.663 -3.599 -11.376 1.00 95.25 85 PHE A N 1
ATOM 648 C CA . PHE A 1 85 ? 5.468 -3.873 -9.957 1.00 95.25 85 PHE A CA 1
ATOM 649 C C . PHE A 1 85 ? 6.733 -4.496 -9.377 1.00 95.25 85 PHE A C 1
ATOM 651 O O . PHE A 1 85 ? 7.248 -5.466 -9.929 1.00 95.25 85 PHE A O 1
ATOM 658 N N . ILE A 1 86 ? 7.222 -3.980 -8.253 1.00 92.94 86 ILE A N 1
ATOM 659 C CA . ILE A 1 86 ? 8.399 -4.564 -7.601 1.00 92.94 86 ILE A CA 1
ATOM 660 C C . ILE A 1 86 ? 8.025 -5.872 -6.901 1.00 92.94 86 ILE A C 1
ATOM 662 O O . ILE A 1 86 ? 7.060 -5.934 -6.146 1.00 92.94 86 ILE A O 1
ATOM 666 N N . ASP A 1 87 ? 8.822 -6.918 -7.087 1.00 93.9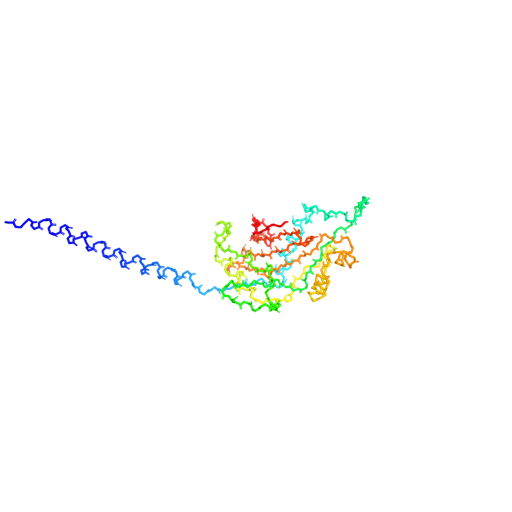4 87 ASP A N 1
ATOM 667 C CA . ASP A 1 87 ? 8.639 -8.258 -6.511 1.00 93.94 87 ASP A CA 1
ATOM 668 C C . ASP A 1 87 ? 8.654 -8.327 -4.968 1.00 93.94 87 ASP A C 1
ATOM 670 O O . ASP A 1 87 ? 8.437 -9.389 -4.372 1.00 93.94 87 ASP A O 1
ATOM 674 N N . ARG A 1 88 ? 8.873 -7.193 -4.301 1.00 93.19 88 ARG A N 1
ATOM 675 C CA . ARG A 1 88 ? 8.942 -7.037 -2.854 1.00 93.19 88 ARG A CA 1
ATOM 676 C C . ARG A 1 88 ? 8.019 -5.940 -2.343 1.00 93.19 88 ARG A C 1
ATOM 678 O O . ARG A 1 88 ? 7.842 -4.895 -2.960 1.00 93.19 88 ARG A O 1
ATOM 685 N N . THR A 1 89 ? 7.449 -6.174 -1.164 1.00 93.88 89 THR A N 1
ATOM 686 C CA . THR A 1 89 ? 6.614 -5.199 -0.470 1.00 93.88 89 THR A CA 1
ATOM 687 C C . THR A 1 89 ? 7.452 -4.054 0.077 1.00 93.88 89 THR A C 1
ATOM 689 O O . THR A 1 89 ? 8.541 -4.272 0.609 1.00 93.88 89 THR A O 1
ATOM 692 N N . LEU A 1 90 ? 6.894 -2.848 0.046 1.00 90.25 90 LEU A N 1
ATOM 693 C CA . LEU A 1 90 ? 7.484 -1.673 0.668 1.00 90.25 90 LEU A CA 1
ATOM 694 C C . LEU A 1 90 ? 7.605 -1.875 2.187 1.00 90.25 90 LEU A C 1
ATOM 696 O O . LEU A 1 90 ? 6.630 -2.242 2.849 1.00 90.25 90 LEU A O 1
ATOM 700 N N . ALA A 1 91 ? 8.794 -1.613 2.728 1.00 88.31 91 ALA A N 1
ATOM 701 C CA . ALA A 1 91 ? 9.006 -1.504 4.165 1.00 88.31 91 ALA A CA 1
ATOM 702 C C . ALA A 1 91 ? 8.657 -0.084 4.643 1.00 88.31 91 ALA A C 1
ATOM 704 O O . ALA A 1 91 ? 9.033 0.898 4.008 1.00 88.31 91 ALA A O 1
ATOM 705 N N . ILE A 1 92 ? 7.946 0.029 5.765 1.00 83.94 92 ILE A N 1
ATOM 706 C CA . ILE A 1 92 ? 7.659 1.287 6.453 1.00 83.94 92 ILE A CA 1
ATOM 707 C C . ILE A 1 92 ? 8.587 1.385 7.657 1.00 83.94 92 ILE A C 1
ATOM 709 O O . ILE A 1 92 ? 8.501 0.583 8.591 1.00 83.94 92 ILE A O 1
ATOM 713 N N . CYS A 1 93 ? 9.430 2.410 7.657 1.00 75.19 93 CYS A N 1
ATOM 714 C CA . CYS A 1 93 ? 10.372 2.653 8.737 1.00 75.19 93 CYS A CA 1
ATOM 715 C C . CYS A 1 93 ? 9.895 3.797 9.623 1.00 75.19 93 CYS A C 1
ATOM 717 O O . CYS A 1 93 ? 9.306 4.768 9.151 1.00 75.19 93 CYS A O 1
ATOM 719 N N . SER A 1 94 ? 10.112 3.668 10.932 1.00 63.75 94 SER A N 1
ATOM 720 C CA . SER A 1 94 ? 9.727 4.717 11.875 1.00 63.75 94 SER A CA 1
ATOM 721 C C . SER A 1 94 ? 10.769 5.834 11.887 1.00 63.75 94 SER A C 1
ATOM 723 O O . SER A 1 94 ? 11.961 5.547 11.890 1.00 63.75 94 SER A O 1
ATOM 725 N N . GLU A 1 95 ? 10.347 7.098 11.975 1.00 55.59 95 GLU A N 1
ATOM 726 C CA . GLU A 1 95 ? 11.283 8.231 12.107 1.00 55.59 95 GLU A CA 1
ATOM 727 C C . GLU A 1 95 ? 12.178 8.157 13.352 1.00 55.59 95 GLU A C 1
ATOM 729 O O . GLU A 1 95 ? 13.246 8.761 13.389 1.00 55.59 95 GLU A O 1
ATOM 734 N N . ALA A 1 96 ? 11.743 7.425 14.382 1.00 52.16 96 ALA A N 1
ATOM 735 C CA . ALA A 1 96 ? 12.501 7.245 15.616 1.00 52.16 96 ALA A CA 1
ATOM 736 C C . ALA A 1 96 ? 13.724 6.328 15.441 1.00 52.16 96 ALA A C 1
ATOM 738 O O . ALA A 1 96 ? 14.621 6.342 16.283 1.00 52.16 96 ALA A O 1
ATOM 739 N N . GLU A 1 97 ? 13.772 5.535 14.370 1.00 56.47 97 GLU A N 1
ATOM 740 C CA . GLU A 1 97 ? 14.963 4.779 14.005 1.00 56.47 97 GLU A CA 1
ATOM 741 C C . GLU A 1 97 ? 15.852 5.687 13.156 1.00 56.47 97 GLU A C 1
ATOM 743 O O . GLU A 1 97 ? 15.542 6.011 12.011 1.00 56.47 97 GLU A O 1
ATOM 748 N N . THR A 1 98 ? 16.980 6.122 13.721 1.00 54.16 98 THR A N 1
ATOM 749 C CA . THR A 1 98 ? 18.064 6.715 12.937 1.00 54.16 98 THR A CA 1
ATOM 750 C C . THR A 1 98 ? 18.580 5.651 11.978 1.00 54.16 98 THR A C 1
ATOM 752 O O . THR A 1 98 ? 19.432 4.839 12.338 1.00 54.16 98 THR A O 1
ATOM 755 N N . VAL A 1 99 ? 18.022 5.618 10.775 1.00 55.62 99 VAL A N 1
ATOM 756 C CA . VAL A 1 99 ? 18.494 4.751 9.705 1.00 55.62 99 VAL A CA 1
ATOM 757 C C . VAL A 1 99 ? 19.831 5.320 9.212 1.00 55.62 99 VAL A C 1
ATOM 759 O O . VAL A 1 99 ? 19.863 6.481 8.789 1.00 55.62 99 VAL A O 1
ATOM 762 N N . PRO A 1 100 ? 20.942 4.563 9.279 1.00 57.53 100 PRO A N 1
ATOM 763 C CA . PRO A 1 100 ? 22.211 4.996 8.708 1.00 57.53 100 PRO A CA 1
ATOM 764 C C . PRO A 1 100 ? 22.051 5.336 7.221 1.00 57.53 100 PRO A C 1
ATOM 766 O O . PRO A 1 100 ? 21.328 4.654 6.496 1.00 57.53 100 PRO A O 1
ATOM 769 N N . ALA A 1 101 ? 22.730 6.382 6.747 1.00 53.53 101 ALA A N 1
ATOM 770 C CA . ALA A 1 101 ? 22.755 6.690 5.320 1.00 53.53 101 ALA A CA 1
ATOM 771 C C . ALA A 1 101 ? 23.287 5.475 4.534 1.00 53.53 101 ALA A C 1
ATOM 773 O O . ALA A 1 101 ? 24.358 4.962 4.855 1.00 53.53 101 ALA A O 1
ATOM 774 N N . GLY A 1 102 ? 22.532 5.017 3.530 1.00 54.81 102 GLY A N 1
ATOM 775 C CA . GLY A 1 102 ? 22.863 3.823 2.741 1.00 54.81 102 GLY A CA 1
ATOM 776 C C . GLY A 1 102 ? 22.291 2.504 3.273 1.00 54.81 102 GLY A C 1
ATOM 777 O O . GLY A 1 102 ? 22.641 1.452 2.751 1.00 54.81 102 GLY A O 1
ATOM 778 N N . ASP A 1 103 ? 21.429 2.526 4.294 1.00 64.12 103 ASP A N 1
ATOM 779 C CA . ASP A 1 103 ? 20.657 1.342 4.675 1.00 64.12 103 ASP A CA 1
ATOM 780 C C . ASP A 1 103 ? 19.458 1.155 3.735 1.00 64.12 103 ASP A C 1
ATOM 782 O O . ASP A 1 103 ? 18.480 1.906 3.739 1.00 64.12 103 ASP A O 1
ATOM 786 N N . ASP A 1 104 ? 19.547 0.101 2.936 1.00 60.06 104 ASP A N 1
ATOM 787 C CA . ASP A 1 104 ? 18.592 -0.243 1.888 1.00 60.06 104 ASP A CA 1
ATOM 788 C C . ASP A 1 104 ? 17.250 -0.759 2.421 1.00 60.06 104 ASP A C 1
ATOM 790 O O . ASP A 1 104 ? 16.310 -0.963 1.649 1.00 60.06 104 ASP A O 1
ATOM 794 N N . ARG A 1 105 ? 17.142 -0.974 3.738 1.00 63.69 105 ARG A N 1
ATOM 795 C CA . ARG A 1 105 ? 15.896 -1.407 4.382 1.00 63.69 105 ARG A CA 1
ATOM 796 C C . ARG A 1 105 ? 14.839 -0.307 4.404 1.00 63.69 105 ARG A C 1
ATOM 798 O O . ARG A 1 105 ? 13.657 -0.628 4.481 1.00 63.69 105 ARG A O 1
ATOM 805 N N . CYS A 1 106 ? 15.255 0.957 4.329 1.00 62.34 106 CYS A N 1
ATOM 806 C CA . CYS A 1 106 ? 14.385 2.122 4.474 1.00 62.34 106 CYS A CA 1
ATOM 807 C C . CYS A 1 106 ? 14.758 3.185 3.437 1.00 62.34 106 CYS A C 1
ATOM 809 O O . CYS A 1 106 ? 15.481 4.136 3.761 1.00 62.34 106 CYS A O 1
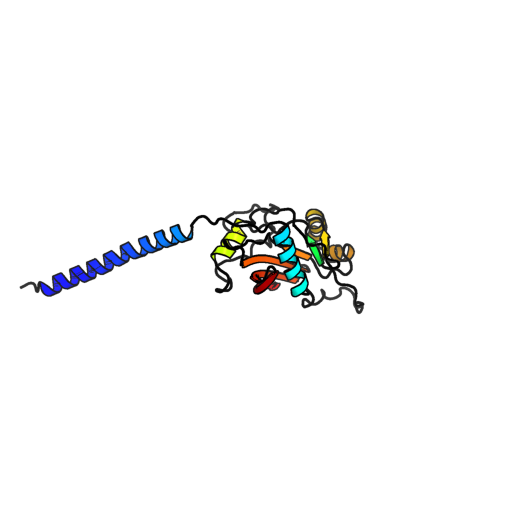ATOM 811 N N . PRO A 1 107 ? 14.323 3.029 2.178 1.00 56.19 107 PRO A N 1
ATOM 812 C CA . PRO A 1 107 ? 14.647 4.005 1.155 1.00 56.19 107 PRO A CA 1
ATOM 813 C C . PRO A 1 107 ? 14.112 5.399 1.543 1.00 56.19 107 PRO A C 1
ATOM 815 O O . PRO A 1 107 ? 13.103 5.495 2.239 1.00 56.19 107 PRO A O 1
ATOM 818 N N . PRO A 1 108 ? 14.748 6.504 1.112 1.00 52.62 108 PRO A N 1
ATOM 819 C CA . PRO A 1 108 ? 14.414 7.857 1.578 1.00 52.62 108 PRO A CA 1
ATOM 820 C C . PRO A 1 108 ? 12.938 8.251 1.411 1.00 52.62 108 PRO A C 1
ATOM 822 O O . PRO A 1 108 ? 12.436 9.075 2.175 1.00 52.62 108 PRO A O 1
ATOM 825 N N . TRP A 1 109 ? 12.248 7.646 0.441 1.00 55.28 109 TRP A N 1
ATOM 826 C CA . TRP A 1 109 ? 10.824 7.838 0.174 1.00 55.28 109 TRP A CA 1
ATOM 827 C C . TRP A 1 109 ? 9.884 7.100 1.145 1.00 55.28 109 TRP A C 1
ATOM 829 O O . TRP A 1 109 ? 8.740 7.513 1.299 1.00 55.28 109 TRP A O 1
ATOM 839 N N . SER A 1 110 ? 10.357 6.109 1.913 1.00 55.56 110 SER A N 1
ATOM 840 C CA . SER A 1 110 ? 9.547 5.355 2.889 1.00 55.56 110 SER A CA 1
ATOM 841 C C . SER A 1 110 ? 9.206 6.136 4.172 1.00 55.56 110 SER A C 1
ATOM 843 O O . SER A 1 110 ? 8.806 5.535 5.172 1.00 55.56 110 SER A O 1
ATOM 845 N N . ARG A 1 111 ? 9.415 7.460 4.193 1.00 57.81 111 ARG A N 1
ATOM 846 C CA . ARG A 1 111 ? 9.275 8.318 5.385 1.00 57.81 111 ARG A CA 1
ATOM 847 C C . ARG A 1 111 ? 7.864 8.884 5.600 1.00 57.81 111 ARG A C 1
ATOM 849 O O . ARG A 1 111 ? 7.621 9.488 6.638 1.00 57.81 111 ARG A O 1
ATOM 856 N N . SER A 1 112 ? 6.920 8.675 4.681 1.00 57.94 112 SER A N 1
ATOM 857 C CA . SER A 1 112 ? 5.700 9.502 4.612 1.00 57.94 112 SER A CA 1
ATOM 858 C C . SER A 1 112 ? 4.385 8.809 4.992 1.00 57.94 112 SER A C 1
ATOM 860 O O . SER A 1 112 ? 3.372 8.965 4.314 1.00 57.94 112 SER A O 1
ATOM 862 N N . LEU A 1 113 ? 4.354 8.103 6.125 1.00 66.06 113 LEU A N 1
ATOM 863 C CA . LEU A 1 113 ? 3.097 7.730 6.788 1.00 66.06 113 LEU A CA 1
ATOM 864 C C . LEU A 1 113 ? 3.034 8.371 8.174 1.00 66.06 113 LEU A C 1
ATOM 866 O O . LEU A 1 113 ? 3.359 7.737 9.176 1.00 66.06 113 LEU A O 1
ATOM 870 N N . TYR A 1 114 ? 2.623 9.640 8.232 1.00 59.84 114 TYR A N 1
ATOM 871 C CA . TYR A 1 114 ? 2.427 10.341 9.499 1.00 59.84 114 TYR A CA 1
ATOM 872 C C . TYR A 1 114 ? 0.991 10.173 10.005 1.00 59.84 114 TYR A C 1
ATOM 874 O O . TYR A 1 114 ? 0.066 10.643 9.347 1.00 59.84 114 TYR A O 1
ATOM 882 N N . PRO A 1 115 ? 0.763 9.577 11.192 1.00 58.12 115 PRO A N 1
ATOM 883 C CA . PRO A 1 115 ? -0.588 9.379 11.720 1.00 58.12 115 PRO A CA 1
ATOM 884 C C . PRO A 1 115 ? -1.372 10.673 11.970 1.00 58.12 115 PRO A C 1
ATOM 886 O O . PRO A 1 115 ? -2.597 10.645 11.974 1.00 58.12 115 PRO A O 1
ATOM 889 N N . ALA A 1 116 ? -0.680 11.795 12.195 1.00 50.75 116 ALA A N 1
ATOM 890 C CA . ALA A 1 116 ? -1.291 13.057 12.615 1.00 50.75 116 ALA A CA 1
ATOM 891 C C . ALA A 1 116 ? -2.134 13.748 11.525 1.00 50.75 116 ALA A C 1
ATOM 893 O O . ALA A 1 116 ? -2.912 14.640 11.852 1.00 50.75 116 ALA A O 1
ATOM 894 N N . GLU A 1 117 ? -2.008 13.328 10.262 1.00 65.25 117 GLU A N 1
ATOM 895 C CA . GLU A 1 117 ? -2.688 13.955 9.118 1.00 65.25 117 GLU A CA 1
ATOM 896 C C . GLU A 1 117 ? -3.604 12.995 8.350 1.00 65.25 117 GLU A C 1
ATOM 898 O O . GLU A 1 117 ? -4.243 13.395 7.381 1.00 65.25 117 GLU A O 1
ATOM 903 N N . ILE A 1 118 ? -3.696 11.732 8.773 1.00 74.62 118 ILE A N 1
ATOM 904 C CA . ILE A 1 118 ? -4.507 10.731 8.074 1.00 74.62 118 ILE A CA 1
ATOM 905 C C . ILE A 1 118 ? -5.997 11.030 8.271 1.00 74.62 118 ILE A C 1
ATOM 907 O O . ILE A 1 118 ? -6.417 11.442 9.352 1.00 74.62 118 ILE A O 1
ATOM 911 N N . ASP A 1 119 ? -6.794 10.796 7.219 1.00 79.50 119 ASP A N 1
ATOM 912 C CA . ASP A 1 119 ? -8.259 10.913 7.233 1.00 79.50 119 ASP A CA 1
ATOM 913 C C . ASP A 1 119 ? -8.844 10.338 8.543 1.00 79.50 119 ASP A C 1
ATOM 915 O O . ASP A 1 119 ? -8.631 9.154 8.828 1.00 79.50 119 ASP A O 1
ATOM 919 N N . PRO A 1 120 ? -9.611 11.126 9.328 1.00 84.25 120 PRO A N 1
ATOM 920 C CA . PRO A 1 120 ? -10.177 10.680 10.605 1.00 84.25 120 PRO A CA 1
ATOM 921 C C . PRO A 1 120 ? -11.124 9.476 10.474 1.00 84.25 120 PRO A C 1
ATOM 923 O O . PRO A 1 120 ? -11.471 8.850 11.475 1.00 84.25 120 PRO A O 1
ATOM 926 N N . ASN A 1 121 ? -11.555 9.140 9.257 1.00 88.25 121 ASN A N 1
ATOM 927 C CA . ASN A 1 121 ? -12.373 7.967 8.970 1.00 88.25 121 ASN A CA 1
ATOM 928 C C . ASN A 1 121 ? -11.559 6.679 8.764 1.00 88.25 121 ASN A C 1
ATOM 930 O O . ASN A 1 121 ? -12.156 5.604 8.665 1.00 88.25 121 ASN A O 1
ATOM 934 N N . ILE A 1 122 ? -10.229 6.757 8.684 1.00 91.00 122 ILE A N 1
ATOM 935 C CA . ILE A 1 122 ? -9.353 5.584 8.702 1.00 91.00 122 ILE A CA 1
ATOM 936 C C . ILE A 1 122 ? -8.991 5.303 10.167 1.00 91.00 122 ILE A C 1
ATOM 938 O O . ILE A 1 122 ? -8.417 6.166 10.831 1.00 91.00 122 ILE A O 1
ATOM 942 N N . PRO A 1 123 ? -9.295 4.108 10.707 1.00 91.50 123 PRO A N 1
ATOM 943 C CA . PRO A 1 123 ? -8.998 3.809 12.101 1.00 91.50 123 PRO A CA 1
ATOM 944 C C . PRO A 1 123 ? -7.499 3.941 12.399 1.00 91.50 123 PRO A C 1
ATOM 946 O O . PRO A 1 123 ? -6.685 3.193 11.858 1.00 91.50 123 PRO A O 1
ATOM 949 N N . GLU A 1 124 ? -7.139 4.831 13.327 1.00 87.75 124 GLU A N 1
ATOM 950 C CA . GLU A 1 124 ? -5.745 5.085 13.729 1.00 87.75 124 GLU A CA 1
ATOM 951 C C . GLU A 1 124 ? -5.020 3.792 14.146 1.00 87.75 124 GLU A C 1
ATOM 953 O O . GLU A 1 124 ? -3.840 3.585 13.864 1.00 87.75 124 GLU A O 1
ATOM 958 N N . ARG A 1 125 ? -5.756 2.864 14.771 1.00 89.31 125 ARG A N 1
ATOM 959 C CA . ARG A 1 125 ? -5.253 1.530 15.103 1.00 89.31 125 ARG A CA 1
ATOM 960 C C . ARG A 1 125 ? -4.746 0.776 13.869 1.00 89.31 125 ARG A C 1
ATOM 962 O O . ARG A 1 125 ? -3.659 0.214 13.936 1.00 89.31 125 ARG A O 1
ATOM 969 N N . LEU A 1 126 ? -5.502 0.771 12.772 1.00 92.69 126 LEU A N 1
ATOM 970 C CA . LEU A 1 126 ? -5.164 0.019 11.562 1.00 92.69 126 LEU A CA 1
ATOM 971 C C . LEU A 1 126 ? -3.963 0.640 10.834 1.00 92.69 126 LEU A C 1
ATOM 973 O O . LEU A 1 126 ? -3.131 -0.084 10.299 1.00 92.69 126 LEU A O 1
ATOM 977 N N . VAL A 1 127 ? -3.810 1.968 10.893 1.00 91.19 127 VAL A N 1
ATOM 978 C CA . VAL A 1 127 ? -2.586 2.657 10.445 1.00 91.19 127 VAL A CA 1
ATOM 979 C C . VAL A 1 127 ? -1.379 2.175 11.249 1.00 91.19 127 VAL A C 1
ATOM 981 O O . VAL A 1 127 ? -0.369 1.778 10.673 1.00 91.19 127 VAL A O 1
ATOM 984 N N . ARG A 1 128 ? -1.473 2.164 12.586 1.00 88.62 128 ARG A N 1
ATOM 985 C CA . ARG A 1 128 ? -0.375 1.676 13.437 1.00 88.62 128 ARG A CA 1
ATOM 986 C C . ARG A 1 128 ? -0.056 0.206 13.169 1.00 88.62 128 ARG A C 1
ATOM 988 O O . ARG A 1 128 ? 1.116 -0.158 13.153 1.00 88.62 128 ARG A O 1
ATOM 995 N N . GLU A 1 129 ? -1.074 -0.625 12.945 1.00 92.25 129 GLU A N 1
ATOM 996 C CA . GLU A 1 129 ? -0.909 -2.026 12.535 1.00 92.25 129 GLU A CA 1
ATOM 997 C C . GLU A 1 129 ? -0.197 -2.122 11.181 1.00 92.25 129 GLU A C 1
ATOM 999 O O . GLU A 1 129 ? 0.734 -2.914 11.055 1.00 92.25 129 GLU A O 1
ATOM 1004 N N . LEU A 1 130 ? -0.539 -1.278 10.202 1.00 93.31 130 LEU A N 1
ATOM 1005 C CA . LEU A 1 130 ? 0.132 -1.242 8.900 1.00 93.31 130 LEU A CA 1
ATOM 1006 C C . LEU A 1 130 ? 1.625 -0.950 9.055 1.00 93.31 130 LEU A C 1
ATOM 1008 O O . LEU A 1 130 ? 2.449 -1.696 8.530 1.00 93.31 130 LEU A O 1
ATOM 1012 N N . MET A 1 131 ? 1.967 0.094 9.812 1.00 88.75 131 MET A N 1
ATOM 1013 C CA . MET A 1 131 ? 3.358 0.469 10.071 1.00 88.75 131 MET A CA 1
ATOM 1014 C C . MET A 1 131 ? 4.106 -0.636 10.830 1.00 88.75 131 MET A C 1
ATOM 1016 O O . MET A 1 131 ? 5.229 -0.986 10.481 1.00 88.75 131 MET A O 1
ATOM 1020 N N . ALA A 1 132 ? 3.484 -1.229 11.854 1.00 88.56 132 ALA A N 1
ATOM 1021 C CA . ALA A 1 132 ? 4.099 -2.293 12.645 1.00 88.56 132 ALA A CA 1
ATOM 1022 C C . ALA A 1 132 ? 4.301 -3.593 11.844 1.00 88.56 132 ALA A C 1
ATOM 1024 O O . ALA A 1 132 ? 5.318 -4.261 12.014 1.00 88.56 132 ALA A O 1
ATOM 1025 N N . GLY A 1 133 ? 3.351 -3.951 10.976 1.00 91.69 133 GLY A N 1
ATOM 1026 C CA . GLY A 1 133 ? 3.375 -5.182 10.180 1.00 91.69 133 GLY A CA 1
ATOM 1027 C C . GLY A 1 133 ? 4.313 -5.144 8.973 1.00 91.69 133 GLY A C 1
ATOM 1028 O O . GLY A 1 133 ? 4.649 -6.199 8.435 1.00 91.69 133 GLY A O 1
ATOM 1029 N N . ASN A 1 134 ? 4.759 -3.953 8.568 1.00 92.62 134 ASN A N 1
ATOM 1030 C CA . ASN A 1 134 ? 5.565 -3.738 7.367 1.00 92.62 134 ASN A CA 1
ATOM 1031 C C . ASN A 1 134 ? 6.956 -3.165 7.672 1.00 92.62 134 ASN A C 1
ATOM 1033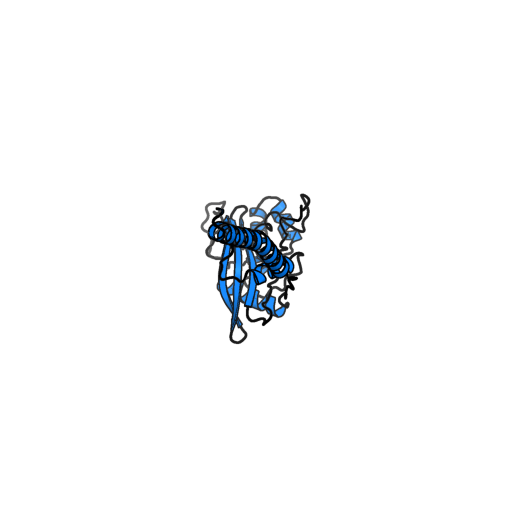 O O . ASN A 1 134 ? 7.507 -2.454 6.850 1.00 92.62 134 ASN A O 1
ATOM 1037 N N . ARG A 1 135 ? 7.566 -3.480 8.819 1.00 87.19 135 ARG A N 1
ATOM 1038 C CA . ARG A 1 135 ? 8.946 -3.038 9.128 1.00 87.19 135 ARG A CA 1
ATOM 1039 C C . ARG A 1 135 ? 10.030 -3.683 8.260 1.00 87.19 135 ARG A C 1
ATOM 1041 O O . ARG A 1 135 ? 11.177 -3.258 8.282 1.00 87.19 135 ARG A O 1
ATOM 1048 N N . GLU A 1 136 ? 9.675 -4.731 7.526 1.00 86.44 136 GLU A N 1
ATOM 1049 C CA . GLU A 1 136 ? 10.582 -5.494 6.677 1.00 86.44 136 GLU A CA 1
ATOM 1050 C C . GLU A 1 136 ? 9.913 -5.761 5.330 1.00 86.44 136 GLU A C 1
ATOM 1052 O O . GLU A 1 136 ? 8.737 -6.138 5.276 1.00 86.44 136 GLU A O 1
ATOM 1057 N N . ALA A 1 137 ? 10.680 -5.610 4.251 1.00 89.06 137 ALA A N 1
ATOM 1058 C CA . ALA A 1 137 ? 10.249 -5.983 2.913 1.00 89.06 137 ALA A CA 1
ATOM 1059 C C . ALA A 1 137 ? 10.109 -7.509 2.799 1.00 89.06 137 ALA A C 1
ATOM 1061 O O . ALA A 1 137 ? 10.962 -8.270 3.263 1.00 89.06 137 ALA A O 1
ATOM 1062 N N . ARG A 1 138 ? 9.036 -7.967 2.154 1.00 92.31 138 ARG A N 1
ATOM 1063 C CA . ARG A 1 138 ? 8.719 -9.386 1.936 1.00 92.31 138 ARG A CA 1
ATOM 1064 C C . ARG A 1 138 ? 8.476 -9.623 0.457 1.00 92.31 138 ARG A C 1
ATOM 1066 O O . ARG A 1 138 ? 8.137 -8.685 -0.247 1.00 92.31 138 ARG A O 1
ATOM 1073 N N . VAL A 1 139 ? 8.584 -10.866 -0.006 1.00 94.88 139 VAL A N 1
ATOM 1074 C CA . VAL A 1 139 ? 8.147 -11.211 -1.369 1.00 94.88 139 VAL A CA 1
ATOM 1075 C C . VAL A 1 139 ? 6.674 -10.833 -1.525 1.00 94.88 139 VAL A C 1
ATOM 1077 O O . VAL A 1 139 ? 5.843 -11.179 -0.677 1.00 94.88 139 VAL A O 1
ATOM 1080 N N . ALA A 1 140 ? 6.362 -10.077 -2.572 1.00 93.00 140 ALA A N 1
ATOM 1081 C CA . ALA A 1 140 ? 5.019 -9.601 -2.829 1.00 93.00 140 ALA A CA 1
ATOM 1082 C C . ALA A 1 140 ? 4.155 -10.721 -3.422 1.00 93.00 140 ALA A C 1
ATOM 1084 O O . ALA A 1 140 ? 4.521 -11.382 -4.392 1.00 93.00 140 ALA A O 1
ATOM 1085 N N . ALA A 1 141 ? 2.968 -10.917 -2.851 1.00 95.88 141 ALA A N 1
ATOM 1086 C CA . ALA A 1 141 ? 1.958 -11.795 -3.427 1.00 95.88 141 ALA A CA 1
ATOM 1087 C C . ALA A 1 141 ? 1.172 -11.019 -4.491 1.00 95.88 141 ALA A C 1
ATOM 1089 O O . ALA A 1 141 ? 0.155 -10.396 -4.193 1.00 95.88 141 ALA A O 1
ATOM 1090 N N . VAL A 1 142 ? 1.679 -11.029 -5.722 1.00 93.44 142 VAL A N 1
ATOM 1091 C CA . VAL A 1 142 ? 1.150 -10.238 -6.840 1.00 93.44 142 VAL A CA 1
ATOM 1092 C C . VAL A 1 142 ? 0.081 -11.026 -7.615 1.00 93.44 142 VAL A C 1
ATOM 1094 O O . VAL A 1 142 ? 0.252 -12.233 -7.823 1.00 93.44 142 VAL A O 1
ATOM 1097 N N . PRO A 1 143 ? -1.054 -10.414 -8.008 1.00 93.19 143 PRO A N 1
ATOM 1098 C CA . PRO A 1 143 ? -2.037 -11.079 -8.857 1.00 93.19 143 PRO A CA 1
ATOM 1099 C C . PRO A 1 143 ? -1.510 -11.231 -10.289 1.00 93.19 143 PRO A C 1
ATOM 1101 O O . PRO A 1 143 ? -0.856 -10.337 -10.817 1.00 93.19 143 PRO A O 1
ATOM 1104 N N . ASP A 1 144 ? -1.851 -12.345 -10.935 1.00 92.69 144 ASP A N 1
ATOM 1105 C CA . ASP A 1 144 ? -1.610 -12.524 -12.367 1.00 92.69 144 ASP A CA 1
ATOM 1106 C C . ASP A 1 144 ? -2.602 -11.655 -13.157 1.00 92.69 144 ASP A C 1
ATOM 1108 O O . ASP A 1 144 ? -3.819 -11.896 -13.136 1.00 92.69 144 ASP A O 1
ATOM 1112 N N . LEU A 1 145 ? -2.085 -10.581 -13.758 1.00 89.50 145 LEU A N 1
ATOM 1113 C CA . LEU A 1 145 ? -2.835 -9.576 -14.505 1.00 89.50 145 LEU A CA 1
ATOM 1114 C C . LEU A 1 145 ? -2.064 -9.193 -15.778 1.00 89.50 145 LEU A C 1
ATOM 1116 O O . LEU A 1 145 ? -0.897 -8.822 -15.681 1.00 89.50 145 LEU A O 1
ATOM 1120 N N . PRO A 1 146 ? -2.709 -9.164 -16.962 1.00 87.06 146 PRO A N 1
ATOM 1121 C CA . PRO A 1 146 ? -2.029 -8.828 -18.219 1.00 87.06 146 PRO A CA 1
ATOM 1122 C C . PRO A 1 146 ? -1.404 -7.425 -18.272 1.00 87.06 146 PRO A C 1
ATOM 1124 O O . PRO A 1 146 ? -0.523 -7.181 -19.089 1.00 87.06 146 PRO A O 1
ATOM 1127 N N . ALA A 1 147 ? -1.888 -6.492 -17.448 1.00 86.31 147 ALA A N 1
ATOM 1128 C CA . ALA A 1 147 ? -1.416 -5.108 -17.390 1.00 86.31 147 ALA A CA 1
ATOM 1129 C C . ALA A 1 147 ? -0.318 -4.889 -16.331 1.00 86.31 147 ALA A C 1
ATOM 1131 O O . ALA A 1 147 ? -0.036 -3.747 -15.971 1.00 86.31 147 ALA A O 1
ATOM 1132 N N . LEU A 1 148 ? 0.281 -5.965 -15.813 1.00 91.44 148 LEU A N 1
ATOM 1133 C CA . LEU A 1 148 ? 1.255 -5.917 -14.732 1.00 91.44 148 LEU A CA 1
ATOM 1134 C C . LEU A 1 148 ? 2.503 -6.722 -15.097 1.00 91.44 148 LEU A C 1
ATOM 1136 O O . LEU A 1 148 ? 2.418 -7.899 -15.440 1.00 91.44 148 LEU A O 1
ATOM 1140 N N . VAL A 1 149 ? 3.668 -6.093 -14.986 1.00 94.44 149 VAL A N 1
ATOM 1141 C CA . VAL A 1 149 ? 4.971 -6.741 -15.153 1.00 94.44 149 VAL A CA 1
ATOM 1142 C C . VAL A 1 149 ? 5.680 -6.712 -13.811 1.00 94.44 149 VAL A C 1
ATOM 1144 O O . VAL A 1 149 ? 5.929 -5.639 -13.272 1.00 94.44 149 VAL A O 1
ATOM 1147 N N . VAL A 1 150 ? 6.001 -7.881 -13.260 1.00 95.81 150 VAL A N 1
ATOM 1148 C CA . VAL A 1 150 ? 6.768 -7.971 -12.011 1.00 95.81 150 VAL A CA 1
ATOM 1149 C C . VAL A 1 150 ? 8.259 -7.882 -12.325 1.00 95.81 150 VAL A C 1
ATOM 1151 O O . VAL A 1 150 ? 8.742 -8.601 -13.199 1.00 95.81 150 VAL A O 1
ATOM 1154 N N . ALA A 1 151 ? 8.974 -7.013 -11.617 1.00 95.12 151 ALA A N 1
ATOM 1155 C CA . ALA A 1 151 ? 10.409 -6.799 -11.759 1.00 95.12 151 ALA A CA 1
ATOM 1156 C C . ALA A 1 151 ? 11.131 -6.958 -10.416 1.00 95.12 151 ALA A C 1
ATOM 1158 O O . ALA A 1 151 ? 10.569 -6.658 -9.362 1.00 95.12 151 ALA A O 1
ATOM 1159 N N . ASP A 1 152 ? 12.383 -7.410 -10.465 1.00 93.75 152 ASP A N 1
ATOM 1160 C CA . ASP A 1 152 ? 13.231 -7.564 -9.283 1.00 93.75 152 ASP A CA 1
ATOM 1161 C C . ASP A 1 152 ? 13.604 -6.192 -8.691 1.00 93.75 152 ASP A C 1
ATOM 1163 O O . ASP A 1 152 ? 14.002 -5.269 -9.410 1.00 93.75 152 ASP A O 1
ATOM 1167 N N . GLN A 1 153 ? 13.481 -6.046 -7.368 1.00 89.75 153 GLN A N 1
ATOM 1168 C CA . GLN A 1 153 ? 13.792 -4.794 -6.674 1.00 89.75 153 GLN A CA 1
ATOM 1169 C C . GLN A 1 153 ? 15.227 -4.305 -6.925 1.00 89.75 153 GLN A C 1
ATOM 1171 O O . GLN A 1 153 ? 15.440 -3.098 -7.073 1.00 89.75 153 GLN A O 1
ATOM 1176 N N . ALA A 1 154 ? 16.213 -5.205 -6.947 1.00 89.44 154 ALA A N 1
ATOM 1177 C CA . ALA A 1 154 ? 17.607 -4.834 -7.160 1.00 89.44 154 ALA A CA 1
ATOM 1178 C C . ALA A 1 154 ? 17.858 -4.418 -8.616 1.00 89.44 154 ALA A C 1
ATOM 1180 O O . ALA A 1 154 ? 18.615 -3.475 -8.842 1.00 89.44 154 ALA A O 1
ATOM 1181 N N . GLU A 1 155 ? 17.183 -5.042 -9.590 1.00 91.25 155 GLU A N 1
ATOM 1182 C CA . GLU A 1 155 ? 17.204 -4.599 -10.993 1.00 91.25 155 GLU A CA 1
ATOM 1183 C C . GLU A 1 155 ? 16.648 -3.177 -11.133 1.00 91.25 155 GLU A C 1
ATOM 1185 O O . GLU A 1 155 ? 17.332 -2.302 -11.667 1.00 91.25 155 GLU A O 1
ATOM 1190 N N . ILE A 1 156 ? 15.436 -2.921 -10.625 1.00 91.44 156 ILE A N 1
ATOM 1191 C CA . ILE A 1 156 ? 14.810 -1.590 -10.702 1.00 91.44 156 ILE A CA 1
ATOM 1192 C C . ILE A 1 156 ? 15.687 -0.537 -10.038 1.00 91.44 156 ILE A C 1
ATOM 1194 O O . ILE A 1 156 ? 15.905 0.537 -10.600 1.00 91.44 156 ILE A O 1
ATOM 1198 N N . ARG A 1 157 ? 16.235 -0.855 -8.866 1.00 86.88 157 ARG A N 1
ATOM 1199 C CA . ARG A 1 157 ? 17.149 0.038 -8.171 1.00 86.88 157 ARG A CA 1
ATOM 1200 C C . ARG A 1 157 ? 18.404 0.319 -8.986 1.00 86.88 157 ARG A C 1
ATOM 1202 O O . ARG A 1 157 ? 18.752 1.478 -9.132 1.00 86.88 157 ARG A O 1
ATOM 1209 N N . ALA A 1 158 ? 19.068 -0.697 -9.530 1.00 88.69 158 ALA A N 1
ATOM 1210 C CA . ALA A 1 158 ? 20.277 -0.492 -10.325 1.00 88.69 158 ALA A CA 1
ATOM 1211 C C . ALA A 1 158 ? 20.013 0.408 -11.545 1.00 88.69 158 ALA A C 1
ATOM 1213 O O . ALA A 1 158 ? 20.842 1.251 -11.889 1.00 88.69 158 ALA A O 1
ATOM 1214 N N . VAL A 1 159 ? 18.837 0.265 -12.165 1.00 88.56 159 VAL A N 1
ATOM 1215 C CA . VAL A 1 159 ? 18.399 1.129 -13.265 1.00 88.56 159 VAL A CA 1
ATOM 1216 C C . VAL A 1 159 ? 18.190 2.570 -12.788 1.00 88.56 159 VAL A C 1
ATOM 1218 O O . VAL A 1 159 ? 18.714 3.493 -13.408 1.00 88.56 159 VAL A O 1
ATOM 1221 N N . LEU A 1 160 ? 17.485 2.784 -11.675 1.00 85.88 160 LEU A N 1
ATOM 1222 C CA . LEU A 1 160 ? 17.174 4.129 -11.175 1.00 85.88 160 LEU A CA 1
ATOM 1223 C C . LEU A 1 160 ? 18.363 4.829 -10.488 1.00 85.88 160 LEU A C 1
ATOM 1225 O O . LEU A 1 160 ? 18.503 6.042 -10.623 1.00 85.88 160 LEU A O 1
ATOM 1229 N N . ASP A 1 161 ? 19.258 4.091 -9.826 1.00 81.81 161 ASP A N 1
ATOM 1230 C CA . ASP A 1 161 ? 20.483 4.607 -9.186 1.00 81.81 161 ASP A CA 1
ATOM 1231 C C . ASP A 1 161 ? 21.494 5.120 -10.228 1.00 81.81 161 ASP A C 1
ATOM 1233 O O . ASP A 1 161 ? 22.302 6.001 -9.932 1.00 81.81 161 ASP A O 1
ATOM 1237 N N . SER A 1 162 ? 21.415 4.635 -11.476 1.00 73.94 162 SER A N 1
ATOM 1238 C CA . SER A 1 162 ? 22.147 5.217 -12.614 1.00 73.94 162 SER A CA 1
ATOM 1239 C C . SER A 1 162 ? 21.636 6.612 -13.019 1.00 73.94 162 SER A C 1
ATOM 1241 O O . SER A 1 162 ? 22.233 7.275 -13.868 1.00 73.94 162 SER A O 1
ATOM 1243 N N . GLY A 1 163 ? 20.568 7.082 -12.364 1.00 65.94 163 GLY A N 1
ATOM 1244 C CA . GLY A 1 163 ? 20.114 8.467 -12.363 1.00 65.94 163 GLY A CA 1
ATOM 1245 C C . GLY A 1 163 ? 19.142 8.833 -13.477 1.00 65.94 163 GLY A C 1
ATOM 1246 O O . GLY A 1 163 ? 18.835 10.014 -13.621 1.00 65.94 163 GLY A O 1
ATOM 1247 N N . SER A 1 164 ? 18.654 7.878 -14.271 1.00 80.75 164 SER A N 1
ATOM 1248 C CA . SER A 1 164 ? 17.785 8.206 -15.400 1.00 80.75 164 SER A CA 1
ATOM 1249 C C . SER A 1 164 ? 16.558 7.302 -15.479 1.00 80.75 164 SER A C 1
ATOM 1251 O O . SER A 1 164 ? 16.641 6.102 -15.740 1.00 80.75 164 SER A O 1
ATOM 1253 N N . TRP A 1 165 ? 15.390 7.922 -15.327 1.00 88.06 165 TRP A N 1
ATOM 1254 C CA . TRP A 1 165 ? 14.111 7.339 -15.721 1.00 88.06 165 TRP A CA 1
ATOM 1255 C C . TRP A 1 165 ? 14.070 6.975 -17.211 1.00 88.06 165 TRP A C 1
ATOM 1257 O O . TRP A 1 165 ? 13.336 6.061 -17.583 1.00 88.06 165 TRP A O 1
ATOM 1267 N N . ASP A 1 166 ? 14.916 7.572 -18.058 1.00 88.12 166 ASP A N 1
ATOM 1268 C CA . ASP A 1 166 ? 15.065 7.145 -19.455 1.00 88.12 166 ASP A CA 1
ATOM 1269 C C . ASP A 1 166 ? 15.580 5.707 -19.539 1.00 88.12 166 ASP A C 1
ATOM 1271 O O . ASP A 1 166 ? 15.119 4.943 -20.381 1.00 88.12 166 ASP A O 1
ATOM 1275 N N . ALA A 1 167 ? 16.493 5.297 -18.649 1.00 90.31 167 ALA A N 1
ATOM 1276 C CA . ALA A 1 167 ? 16.962 3.913 -18.596 1.00 90.31 167 ALA A CA 1
ATOM 1277 C C . ALA A 1 167 ? 15.835 2.958 -18.168 1.00 90.31 167 ALA A C 1
ATOM 1279 O O . ALA A 1 167 ? 15.699 1.868 -18.731 1.00 90.31 167 ALA A O 1
ATOM 1280 N N . PHE A 1 168 ? 14.983 3.387 -17.229 1.00 91.88 168 PHE A N 1
ATOM 1281 C CA . PHE A 1 168 ? 13.783 2.644 -16.842 1.00 91.88 168 PHE A CA 1
ATOM 1282 C C . PHE A 1 168 ? 12.829 2.474 -18.027 1.00 91.88 168 PHE A C 1
ATOM 1284 O O . PHE A 1 168 ? 12.446 1.347 -18.339 1.00 91.88 168 PHE A O 1
ATOM 1291 N N . TYR A 1 169 ? 12.505 3.549 -18.743 1.00 91.38 169 TYR A N 1
ATOM 1292 C CA . TYR A 1 169 ? 11.596 3.487 -19.888 1.00 91.38 169 TYR A CA 1
ATOM 1293 C C . TYR A 1 169 ? 12.207 2.821 -21.125 1.00 91.38 169 TYR A C 1
ATOM 1295 O O . TYR A 1 169 ? 11.482 2.210 -21.905 1.00 91.38 169 TYR A O 1
ATOM 1303 N N . ALA A 1 170 ? 13.529 2.853 -21.297 1.00 90.38 170 ALA A N 1
ATOM 1304 C CA . ALA A 1 170 ? 14.210 2.066 -22.322 1.00 90.38 170 ALA A CA 1
ATOM 1305 C C . ALA A 1 170 ? 14.108 0.559 -22.032 1.00 90.38 170 ALA A C 1
ATOM 1307 O O . ALA A 1 170 ? 13.952 -0.246 -22.952 1.00 90.38 170 ALA A O 1
ATOM 1308 N N . ARG A 1 171 ? 14.178 0.172 -20.751 1.00 91.06 171 ARG A N 1
ATOM 1309 C CA . ARG A 1 171 ? 14.067 -1.220 -20.294 1.00 91.06 171 ARG A CA 1
ATOM 1310 C C . ARG A 1 171 ? 12.624 -1.731 -20.275 1.00 91.06 171 ARG A C 1
ATOM 1312 O O . ARG A 1 171 ? 12.398 -2.901 -20.596 1.00 91.06 171 ARG A O 1
ATOM 1319 N N . TYR A 1 172 ? 11.685 -0.866 -19.901 1.00 90.94 172 TYR A N 1
ATOM 1320 C CA . TYR A 1 172 ? 10.247 -1.115 -19.810 1.00 90.94 172 TYR A CA 1
ATOM 1321 C C . TYR A 1 172 ? 9.493 -0.148 -20.732 1.00 90.94 172 TYR A C 1
ATOM 1323 O O . TYR A 1 172 ? 8.775 0.738 -20.251 1.00 90.94 172 TYR A O 1
ATOM 1331 N N . PRO A 1 173 ? 9.657 -0.293 -22.061 1.00 88.69 173 PRO A N 1
ATOM 1332 C CA . PRO A 1 173 ? 8.978 0.575 -23.007 1.00 88.69 173 PRO A CA 1
ATOM 1333 C C . PRO A 1 173 ? 7.470 0.448 -22.813 1.00 88.69 173 PRO A C 1
ATOM 1335 O O . PRO A 1 173 ? 6.958 -0.653 -22.640 1.00 88.69 173 PRO A O 1
ATOM 1338 N N . ASP A 1 174 ? 6.767 1.578 -22.860 1.00 85.75 174 ASP A N 1
ATOM 1339 C CA . ASP A 1 174 ? 5.301 1.660 -22.767 1.00 85.75 174 ASP A CA 1
ATOM 1340 C C . ASP A 1 174 ? 4.712 1.373 -21.371 1.00 85.75 174 ASP A C 1
ATOM 1342 O O . ASP A 1 174 ? 3.487 1.339 -21.205 1.00 85.75 174 ASP A O 1
ATOM 1346 N N . SER A 1 175 ? 5.573 1.233 -20.356 1.00 89.88 175 SER A N 1
ATOM 1347 C CA . SER A 1 175 ? 5.154 1.259 -18.956 1.00 89.88 175 SER A CA 1
ATOM 1348 C C . SER A 1 175 ? 4.529 2.612 -18.601 1.00 89.88 175 SER A C 1
ATOM 1350 O O . SER A 1 175 ? 4.969 3.657 -19.080 1.00 89.88 175 SER A O 1
ATOM 1352 N N . THR A 1 176 ? 3.519 2.616 -17.734 1.00 87.88 176 THR A N 1
ATOM 1353 C CA . THR A 1 176 ? 3.002 3.854 -17.131 1.00 87.88 176 THR A CA 1
ATOM 1354 C C . THR A 1 176 ? 3.867 4.338 -15.983 1.00 87.88 176 THR A C 1
ATOM 1356 O O . THR A 1 176 ? 3.816 5.514 -15.647 1.00 87.88 176 THR A O 1
ATOM 1359 N N . GLY A 1 177 ? 4.654 3.447 -15.384 1.00 90.69 177 GLY A N 1
ATOM 1360 C CA . GLY A 1 177 ? 5.478 3.764 -14.235 1.00 90.69 177 GLY A CA 1
ATOM 1361 C C . GLY A 1 177 ? 5.777 2.548 -13.371 1.00 90.69 177 GLY A C 1
ATOM 1362 O O . GLY A 1 177 ? 5.652 1.392 -13.788 1.00 90.69 177 GLY A O 1
ATOM 1363 N N . LEU A 1 178 ? 6.173 2.838 -12.142 1.00 92.00 178 LEU A N 1
ATOM 1364 C CA . LEU A 1 178 ? 6.578 1.889 -11.122 1.00 92.00 178 LEU A CA 1
ATOM 1365 C C . LEU A 1 178 ? 5.586 1.929 -9.956 1.00 92.00 178 LEU A C 1
ATOM 1367 O O . LEU A 1 178 ? 5.261 3.006 -9.462 1.00 92.00 178 LEU A O 1
ATOM 1371 N N . LEU A 1 179 ? 5.131 0.764 -9.501 1.00 93.25 179 LEU A N 1
ATOM 1372 C CA . LEU A 1 179 ? 4.267 0.602 -8.337 1.00 93.25 179 LEU A CA 1
ATOM 1373 C C . LEU A 1 179 ? 4.963 -0.229 -7.260 1.00 93.25 179 LEU A C 1
ATOM 1375 O O . LEU A 1 179 ? 5.475 -1.322 -7.512 1.00 93.25 179 LEU A O 1
ATOM 1379 N N . LEU A 1 180 ? 4.911 0.287 -6.039 1.00 92.56 180 LEU A N 1
ATOM 1380 C CA . LEU A 1 180 ? 5.327 -0.389 -4.823 1.00 92.56 180 LEU A CA 1
ATOM 1381 C C . LEU A 1 180 ? 4.141 -0.427 -3.869 1.00 92.56 180 LEU A C 1
ATOM 1383 O O . LEU A 1 180 ? 3.389 0.539 -3.766 1.00 92.56 180 LEU A O 1
ATOM 1387 N N . THR A 1 181 ? 3.975 -1.519 -3.129 1.00 95.00 181 THR A N 1
ATOM 1388 C CA . THR A 1 181 ? 2.914 -1.606 -2.118 1.00 95.00 181 THR A CA 1
ATOM 1389 C C . THR A 1 181 ? 3.406 -2.271 -0.855 1.00 95.00 181 THR A C 1
ATOM 1391 O O . THR A 1 181 ? 4.242 -3.170 -0.903 1.00 95.00 181 THR A O 1
ATOM 1394 N N . THR A 1 182 ? 2.821 -1.922 0.278 1.00 95.31 182 THR A N 1
ATOM 1395 C CA . THR A 1 182 ? 2.975 -2.699 1.508 1.00 95.31 182 THR A CA 1
ATOM 1396 C C . THR A 1 182 ? 2.198 -4.016 1.439 1.00 95.31 182 THR A C 1
ATOM 1398 O O . THR A 1 182 ? 1.345 -4.230 0.570 1.00 95.31 182 THR A O 1
ATOM 1401 N N . ARG A 1 183 ? 2.457 -4.916 2.392 1.00 97.44 183 ARG A N 1
ATOM 1402 C CA . ARG A 1 183 ? 1.509 -5.986 2.706 1.00 97.44 183 ARG A CA 1
ATOM 1403 C C . ARG A 1 183 ? 0.323 -5.364 3.435 1.00 97.44 183 ARG A C 1
ATOM 1405 O O . ARG A 1 183 ? 0.501 -4.668 4.439 1.00 97.44 183 ARG A O 1
ATOM 1412 N N . ALA A 1 184 ? -0.880 -5.624 2.940 1.00 98.19 184 ALA A N 1
ATOM 1413 C CA . ALA A 1 184 ? -2.093 -5.133 3.564 1.00 98.19 184 ALA A CA 1
ATOM 1414 C C . ALA A 1 184 ? -2.213 -5.672 4.995 1.00 98.19 184 ALA A C 1
ATOM 1416 O O . ALA A 1 184 ? -1.834 -6.812 5.282 1.00 98.19 184 ALA A O 1
ATOM 1417 N N . VAL A 1 185 ? -2.780 -4.863 5.883 1.00 97.81 185 VAL A N 1
ATOM 1418 C CA . VAL A 1 185 ? -3.206 -5.303 7.214 1.00 97.81 185 VAL A CA 1
ATOM 1419 C C . VAL A 1 185 ? -4.718 -5.334 7.289 1.00 97.81 185 VAL A C 1
ATOM 1421 O O . VAL A 1 185 ? -5.398 -4.514 6.673 1.00 97.81 185 VAL A O 1
ATOM 1424 N N . LEU A 1 186 ? -5.239 -6.297 8.038 1.00 98.25 186 LEU A N 1
ATOM 1425 C CA . LEU A 1 186 ? -6.662 -6.547 8.188 1.00 98.25 186 LEU A CA 1
ATOM 1426 C C . LEU A 1 186 ? -7.133 -6.133 9.580 1.00 98.25 186 LEU A C 1
ATOM 1428 O O . LEU A 1 186 ? -6.405 -6.278 10.562 1.00 98.25 186 LEU A O 1
ATOM 1432 N N . SER A 1 187 ? -8.383 -5.686 9.681 1.00 96.62 187 SER A N 1
ATOM 1433 C CA . SER A 1 187 ? -9.053 -5.583 10.978 1.00 96.62 187 SER A CA 1
ATOM 1434 C C . SER A 1 187 ? -9.214 -6.963 11.629 1.00 96.62 187 SER A C 1
ATOM 1436 O O . SER A 1 187 ? -9.165 -7.998 10.964 1.00 96.62 187 SER A O 1
ATOM 1438 N N . ALA A 1 188 ? -9.454 -6.991 12.944 1.00 94.62 188 ALA A N 1
ATOM 1439 C CA . ALA A 1 188 ? -9.597 -8.234 13.713 1.00 94.62 188 ALA A CA 1
ATOM 1440 C C . ALA A 1 188 ? -10.697 -9.176 13.188 1.00 94.62 188 ALA A C 1
ATOM 1442 O O . ALA A 1 188 ? -10.541 -10.393 13.216 1.00 94.62 188 ALA A O 1
ATOM 1443 N N . ASP A 1 189 ? -11.789 -8.612 12.676 1.00 95.44 189 ASP A N 1
ATOM 1444 C CA . ASP A 1 189 ? -12.901 -9.333 12.046 1.00 95.44 189 ASP A CA 1
ATOM 1445 C C . ASP A 1 189 ? -12.675 -9.615 10.546 1.00 95.44 189 ASP A C 1
ATOM 1447 O O . ASP A 1 189 ? -13.550 -10.171 9.884 1.00 95.44 189 ASP A O 1
ATOM 1451 N N . ARG A 1 190 ? -11.521 -9.207 9.996 1.00 96.44 190 ARG A N 1
ATOM 1452 C CA . ARG A 1 190 ? -11.148 -9.280 8.575 1.00 96.44 190 ARG A CA 1
ATOM 1453 C C . ARG A 1 190 ? -12.158 -8.635 7.617 1.00 96.44 190 ARG A C 1
ATOM 1455 O O . ARG A 1 190 ? -12.189 -8.973 6.432 1.00 96.44 190 ARG A O 1
ATOM 1462 N N . SER A 1 191 ? -12.983 -7.709 8.107 1.00 97.31 191 SER A N 1
ATOM 1463 C CA . SER A 1 191 ? -13.959 -6.980 7.288 1.00 97.31 191 SER A CA 1
ATOM 1464 C C . SER A 1 191 ? -13.385 -5.705 6.670 1.00 97.31 191 SER A C 1
ATOM 1466 O O . SER A 1 191 ? -13.968 -5.159 5.733 1.00 97.31 191 SER A O 1
ATOM 1468 N N . ARG A 1 192 ? -12.240 -5.227 7.166 1.00 98.06 192 ARG A N 1
ATOM 1469 C CA . ARG A 1 192 ? -11.522 -4.053 6.668 1.00 98.06 192 ARG A CA 1
ATOM 1470 C C . ARG A 1 192 ? -10.085 -4.411 6.341 1.00 98.06 192 ARG A C 1
ATOM 1472 O O . ARG A 1 192 ? -9.500 -5.280 6.987 1.00 98.06 192 ARG A O 1
ATOM 1479 N N . ALA A 1 193 ? -9.519 -3.701 5.377 1.00 98.38 193 ALA A N 1
ATOM 1480 C CA . ALA A 1 193 ? -8.103 -3.766 5.070 1.00 98.38 193 ALA A CA 1
ATOM 1481 C C . ALA A 1 193 ? -7.534 -2.364 4.870 1.00 98.38 193 ALA A C 1
ATOM 1483 O O . ALA A 1 193 ? -8.241 -1.448 4.451 1.00 98.38 193 ALA A O 1
ATOM 1484 N N . LEU A 1 194 ? -6.248 -2.212 5.155 1.00 97.75 194 LEU A N 1
ATOM 1485 C CA . LEU A 1 194 ? -5.479 -1.026 4.818 1.00 97.75 194 LEU A CA 1
ATOM 1486 C C . LEU A 1 194 ? -4.224 -1.472 4.080 1.00 97.75 194 LEU A C 1
ATOM 1488 O O . LEU A 1 194 ? -3.523 -2.375 4.536 1.00 97.75 194 LEU A O 1
ATOM 1492 N N . ILE A 1 195 ? -3.952 -0.841 2.948 1.00 97.38 195 ILE A N 1
ATOM 1493 C CA . ILE A 1 195 ? -2.732 -1.028 2.165 1.00 97.38 195 ILE A CA 1
ATOM 1494 C C . ILE A 1 195 ? -2.218 0.346 1.755 1.00 97.38 195 ILE A C 1
ATOM 1496 O O . ILE A 1 195 ? -2.998 1.267 1.520 1.00 97.38 195 ILE A O 1
ATOM 1500 N N . TYR A 1 196 ? -0.903 0.487 1.702 1.00 94.56 196 TYR A N 1
ATOM 1501 C CA . TYR A 1 196 ? -0.248 1.690 1.218 1.00 94.56 196 TYR A CA 1
ATOM 1502 C C . TYR A 1 196 ? 0.440 1.375 -0.103 1.00 94.56 196 TYR A C 1
ATOM 1504 O O . TYR A 1 196 ? 1.071 0.323 -0.231 1.00 94.56 196 TYR A O 1
ATOM 1512 N N . ALA A 1 197 ? 0.282 2.267 -1.072 1.00 93.38 197 ALA A N 1
ATOM 1513 C CA . ALA A 1 197 ? 0.834 2.129 -2.406 1.00 93.38 197 ALA A CA 1
ATOM 1514 C C . ALA A 1 197 ? 1.565 3.408 -2.814 1.00 93.38 19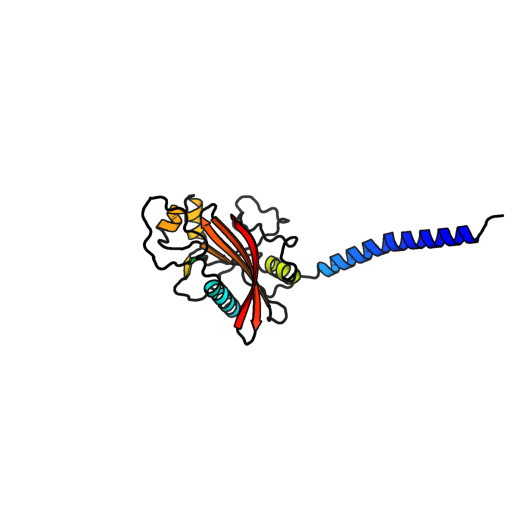7 ALA A C 1
ATOM 1516 O O . ALA A 1 197 ? 1.047 4.510 -2.629 1.00 93.38 197 ALA A O 1
ATOM 1517 N N . GLU A 1 198 ? 2.745 3.244 -3.398 1.00 90.81 198 GLU A N 1
ATOM 1518 C CA . GLU A 1 198 ? 3.532 4.315 -3.996 1.00 90.81 198 GLU A CA 1
ATOM 1519 C C . GLU A 1 198 ? 3.624 4.080 -5.492 1.00 90.81 198 GLU A C 1
ATOM 1521 O O . GLU A 1 198 ? 4.027 3.009 -5.944 1.00 90.81 198 GLU A O 1
ATOM 1526 N N . TYR A 1 199 ? 3.234 5.091 -6.250 1.00 91.31 199 TYR A N 1
ATOM 1527 C CA . TYR A 1 199 ? 3.316 5.106 -7.696 1.00 91.31 199 TYR A CA 1
ATOM 1528 C C . TYR A 1 199 ? 4.309 6.176 -8.126 1.00 91.31 199 TYR A C 1
ATOM 1530 O O . TYR A 1 199 ? 4.241 7.298 -7.626 1.00 91.31 199 TYR A O 1
ATOM 1538 N N . TYR A 1 200 ? 5.178 5.846 -9.073 1.00 88.88 200 TYR A N 1
ATOM 1539 C CA . TYR A 1 200 ? 6.157 6.760 -9.647 1.00 88.88 200 TYR A CA 1
ATOM 1540 C C . TYR A 1 200 ? 6.095 6.710 -11.168 1.00 88.88 200 TYR A C 1
ATOM 1542 O O . TYR A 1 200 ? 6.075 5.623 -11.743 1.00 88.88 200 TYR A O 1
ATOM 1550 N N . CYS A 1 201 ? 6.100 7.873 -11.816 1.00 87.38 201 CYS A N 1
ATOM 1551 C CA . CYS A 1 201 ? 6.198 7.980 -13.273 1.00 87.38 201 CYS A CA 1
ATOM 1552 C C . CYS A 1 201 ? 7.464 8.713 -13.747 1.00 87.38 201 CYS A C 1
ATOM 1554 O O . CYS A 1 201 ? 7.777 8.681 -14.933 1.00 87.38 201 CYS A O 1
ATOM 1556 N N . ASP A 1 202 ? 8.189 9.367 -12.840 1.00 84.88 202 ASP A N 1
ATOM 1557 C CA . ASP A 1 202 ? 9.457 10.058 -13.095 1.00 84.88 202 ASP A CA 1
ATOM 1558 C C . ASP A 1 202 ? 10.108 10.437 -11.746 1.00 84.88 202 ASP A C 1
ATOM 1560 O O . ASP A 1 202 ? 9.533 10.203 -10.681 1.00 84.88 202 ASP A O 1
ATOM 1564 N N . GLY A 1 203 ? 11.283 11.070 -11.752 1.00 81.19 203 GLY A N 1
ATOM 1565 C CA . GLY A 1 203 ? 12.041 11.419 -10.544 1.00 81.19 203 GLY A CA 1
ATOM 1566 C C . GLY A 1 203 ? 11.344 12.452 -9.662 1.00 81.19 203 GLY A C 1
ATOM 1567 O O . GLY A 1 203 ? 11.560 12.479 -8.454 1.00 81.19 203 GLY A O 1
ATOM 1568 N N . LEU A 1 204 ? 10.483 13.270 -10.268 1.00 83.62 204 LEU A N 1
ATOM 1569 C CA . LEU A 1 204 ? 9.626 14.250 -9.597 1.00 83.62 204 LEU A CA 1
ATOM 1570 C C . LEU A 1 204 ? 8.138 13.954 -9.801 1.00 83.62 204 LEU A C 1
ATOM 1572 O O . LEU A 1 204 ? 7.311 14.797 -9.485 1.00 83.62 204 LEU A O 1
ATOM 1576 N N . CYS A 1 205 ? 7.795 12.788 -10.348 1.00 85.25 205 CYS A N 1
ATOM 1577 C CA . CYS A 1 205 ? 6.413 12.391 -10.562 1.00 85.25 205 CYS A CA 1
ATOM 1578 C C . CYS A 1 205 ? 6.112 11.163 -9.721 1.00 85.25 205 CYS A C 1
ATOM 1580 O O . CYS A 1 205 ? 6.582 10.059 -10.008 1.00 85.25 205 CYS A O 1
ATOM 1582 N N . GLY A 1 206 ? 5.264 11.341 -8.717 1.00 86.12 206 GLY A N 1
ATOM 1583 C CA . GLY A 1 206 ? 4.767 10.212 -7.958 1.00 86.12 206 GLY A CA 1
ATOM 1584 C C . GLY A 1 206 ? 3.669 10.576 -6.979 1.00 86.12 206 GLY A C 1
ATOM 1585 O O . GLY A 1 206 ? 3.392 11.744 -6.709 1.00 86.12 206 GLY A O 1
ATOM 1586 N N . THR A 1 207 ? 3.051 9.545 -6.423 1.00 87.88 207 THR A N 1
ATOM 1587 C CA . THR A 1 207 ? 2.044 9.667 -5.373 1.00 87.88 207 THR A CA 1
ATOM 1588 C C . THR A 1 207 ? 2.166 8.527 -4.378 1.00 87.88 207 THR A C 1
ATOM 1590 O O . THR A 1 207 ? 2.322 7.379 -4.789 1.00 87.88 207 THR A O 1
ATOM 1593 N N . GLY A 1 208 ? 1.968 8.821 -3.096 1.00 89.31 208 GLY A N 1
ATOM 1594 C CA . GLY A 1 208 ? 1.759 7.818 -2.053 1.00 89.31 208 GLY A CA 1
ATOM 1595 C C . GLY A 1 208 ? 0.317 7.862 -1.579 1.00 89.31 208 GLY A C 1
ATOM 1596 O O . GLY A 1 208 ? -0.177 8.929 -1.213 1.00 89.31 208 GLY A O 1
ATOM 1597 N N . THR A 1 209 ? -0.377 6.726 -1.588 1.00 91.12 209 THR A N 1
ATOM 1598 C CA . THR A 1 209 ? -1.800 6.645 -1.237 1.00 91.12 209 THR A CA 1
ATOM 1599 C C . THR A 1 209 ? -2.071 5.494 -0.275 1.00 91.12 209 THR A C 1
ATOM 1601 O O . THR A 1 209 ? -1.673 4.353 -0.502 1.00 91.12 209 THR A O 1
ATOM 1604 N N . LEU A 1 210 ? -2.792 5.789 0.806 1.00 93.56 210 LEU A N 1
ATOM 1605 C CA . LEU A 1 210 ? -3.446 4.795 1.648 1.00 93.56 210 LEU A CA 1
ATOM 1606 C C . LEU A 1 210 ? -4.795 4.420 1.041 1.00 93.56 210 LEU A C 1
ATOM 1608 O O . LEU A 1 210 ? -5.654 5.277 0.833 1.00 93.56 210 LEU A O 1
ATOM 1612 N N . HIS A 1 211 ? -5.001 3.129 0.825 1.00 95.94 211 HIS A N 1
ATOM 1613 C CA . HIS A 1 211 ? -6.266 2.570 0.376 1.00 95.94 211 HIS A CA 1
ATOM 1614 C C . HIS A 1 211 ? -6.912 1.830 1.543 1.00 95.94 211 HIS A C 1
ATOM 1616 O O . HIS A 1 211 ? -6.380 0.830 2.033 1.00 95.94 211 HIS A O 1
ATOM 1622 N N . TYR A 1 212 ? -8.057 2.335 1.997 1.00 97.12 212 TYR A N 1
ATOM 1623 C CA . TYR A 1 212 ? -8.874 1.703 3.023 1.00 97.12 212 TYR A CA 1
ATOM 1624 C C . TYR A 1 212 ? -10.019 0.951 2.351 1.00 97.12 212 TYR A C 1
ATOM 1626 O O . TYR A 1 212 ? -10.840 1.534 1.635 1.00 97.12 212 TYR A O 1
ATOM 1634 N N . LEU A 1 213 ? -10.045 -0.362 2.554 1.00 98.12 213 LEU A N 1
ATOM 1635 C CA . LEU A 1 213 ? -10.967 -1.272 1.897 1.00 98.12 213 LEU A CA 1
ATOM 1636 C C . LEU A 1 213 ? -11.952 -1.868 2.893 1.00 98.12 213 LEU A C 1
ATOM 1638 O O . LEU A 1 213 ? -11.636 -2.119 4.057 1.00 98.12 213 LEU A O 1
ATOM 1642 N N . ARG A 1 214 ? -13.138 -2.181 2.379 1.00 97.94 214 ARG A N 1
ATOM 1643 C CA . ARG A 1 214 ? -14.165 -2.966 3.058 1.00 97.94 214 ARG A CA 1
ATOM 1644 C C . ARG A 1 214 ? -14.390 -4.266 2.304 1.00 97.94 214 ARG A C 1
ATOM 1646 O O . ARG A 1 214 ? -14.452 -4.258 1.077 1.00 97.94 214 ARG A O 1
ATOM 1653 N N . ARG A 1 215 ? -14.581 -5.356 3.040 1.00 97.19 215 ARG A N 1
ATOM 1654 C CA . ARG A 1 215 ? -15.068 -6.625 2.514 1.00 97.19 215 ARG A CA 1
ATOM 1655 C C . ARG A 1 215 ? -16.576 -6.711 2.696 1.00 97.19 215 ARG A C 1
ATOM 1657 O O . ARG A 1 215 ? -17.074 -6.611 3.816 1.00 97.19 215 ARG A O 1
ATOM 1664 N N . ALA A 1 216 ? -17.308 -6.910 1.609 1.00 92.19 216 ALA A N 1
ATOM 1665 C CA . ALA A 1 216 ? -18.748 -7.142 1.636 1.00 92.19 216 ALA A CA 1
ATOM 1666 C C . ALA A 1 216 ? -19.107 -8.211 0.602 1.00 92.19 216 ALA A C 1
ATOM 1668 O O . ALA A 1 216 ? -18.642 -8.158 -0.531 1.00 92.19 216 ALA A O 1
ATOM 1669 N N . GLY A 1 217 ? -19.901 -9.210 0.999 1.00 88.56 217 GLY A N 1
ATOM 1670 C CA . GLY A 1 217 ? -20.285 -10.297 0.090 1.00 88.56 217 GLY A CA 1
ATOM 1671 C C . GLY A 1 217 ? -19.104 -11.134 -0.421 1.00 88.56 217 GLY A C 1
ATOM 1672 O O . GLY A 1 217 ? -19.167 -11.663 -1.520 1.00 88.56 217 GLY A O 1
ATOM 1673 N N . GLY A 1 218 ? -18.015 -11.229 0.350 1.00 90.25 218 GLY A N 1
ATOM 1674 C CA . GLY A 1 218 ? -16.821 -12.003 -0.010 1.00 90.25 218 GLY A CA 1
ATOM 1675 C C . GLY A 1 218 ? -15.754 -11.228 -0.788 1.00 90.25 218 GLY A C 1
ATOM 1676 O O . GLY A 1 218 ? -14.590 -11.628 -0.725 1.00 90.25 218 GLY A O 1
ATOM 1677 N N . SER A 1 219 ? -16.105 -10.090 -1.391 1.00 94.06 219 SER A N 1
ATOM 1678 C CA . SER A 1 219 ? -15.204 -9.273 -2.214 1.00 94.06 219 SER A CA 1
ATOM 1679 C C . SER A 1 219 ? -14.742 -8.005 -1.503 1.00 94.06 219 SER A C 1
ATOM 1681 O O . SER A 1 219 ? -15.451 -7.453 -0.657 1.00 94.06 219 SER A O 1
ATOM 1683 N N . TRP A 1 220 ? -13.543 -7.543 -1.856 1.00 97.88 220 TRP A N 1
ATOM 1684 C CA . TRP A 1 220 ? -13.000 -6.265 -1.406 1.00 97.88 220 TRP A CA 1
ATOM 1685 C C . TRP A 1 220 ? -13.492 -5.119 -2.291 1.00 97.88 220 TRP A C 1
ATOM 1687 O O . TRP A 1 220 ? -13.647 -5.270 -3.498 1.00 97.88 220 TRP A O 1
ATOM 1697 N N . THR A 1 221 ? -13.707 -3.958 -1.684 1.00 97.06 221 THR A N 1
ATOM 1698 C CA . THR A 1 221 ? -14.001 -2.697 -2.373 1.00 97.06 221 THR A CA 1
ATOM 1699 C C . THR A 1 221 ? -13.243 -1.575 -1.689 1.00 97.06 221 THR A C 1
ATOM 1701 O O . THR A 1 221 ? -13.218 -1.532 -0.454 1.00 97.06 221 THR A O 1
ATOM 1704 N N . ILE A 1 222 ? -12.662 -0.659 -2.463 1.00 96.38 222 ILE A N 1
ATOM 1705 C CA . ILE A 1 222 ? -12.075 0.565 -1.914 1.00 96.38 222 ILE A CA 1
ATOM 1706 C C . ILE A 1 222 ? -13.210 1.423 -1.356 1.00 96.38 222 ILE A C 1
ATOM 1708 O O . ILE A 1 222 ? -14.129 1.800 -2.077 1.00 96.38 222 ILE A O 1
ATOM 1712 N N . GLU A 1 223 ? -13.150 1.719 -0.064 1.00 95.56 223 GLU A N 1
ATOM 1713 C CA . GLU A 1 223 ? -14.091 2.627 0.588 1.00 95.56 223 GLU A CA 1
ATOM 1714 C C . GLU A 1 223 ? -13.531 4.048 0.622 1.00 95.56 223 GLU A C 1
ATOM 1716 O O . GLU A 1 223 ? -14.282 5.008 0.452 1.00 95.56 223 GLU A O 1
ATOM 1721 N N . ARG A 1 224 ? -12.214 4.190 0.838 1.00 94.00 224 ARG A N 1
ATOM 1722 C CA . ARG A 1 224 ? -11.525 5.485 0.881 1.00 94.00 224 ARG A CA 1
ATOM 1723 C C . ARG A 1 224 ? -10.116 5.390 0.317 1.00 94.00 224 ARG A C 1
ATOM 1725 O O . ARG A 1 224 ? -9.428 4.390 0.507 1.00 94.00 224 ARG A O 1
ATOM 1732 N N . ASN A 1 225 ? -9.690 6.487 -0.297 1.00 92.44 225 ASN A N 1
ATOM 1733 C CA . ASN A 1 225 ? -8.306 6.741 -0.669 1.00 92.44 225 ASN A CA 1
ATOM 1734 C C . ASN A 1 225 ? -7.838 7.986 0.073 1.00 92.44 225 ASN A C 1
ATOM 1736 O O . ASN A 1 225 ? -8.535 9.001 0.069 1.00 92.44 225 ASN A O 1
ATOM 1740 N N . PHE A 1 226 ? -6.658 7.921 0.668 1.00 90.25 226 PHE A N 1
ATOM 1741 C CA . PHE A 1 226 ? -6.022 9.061 1.301 1.00 90.25 226 PHE A CA 1
ATOM 1742 C C . PHE A 1 226 ? -4.634 9.249 0.697 1.00 90.25 226 PHE A C 1
ATOM 1744 O O . PHE A 1 226 ? -3.747 8.423 0.898 1.00 90.25 226 PHE A O 1
ATOM 1751 N N . ARG A 1 227 ? -4.462 10.316 -0.087 1.00 88.88 227 ARG A N 1
ATOM 1752 C CA . ARG A 1 227 ? -3.183 10.644 -0.716 1.00 88.88 227 ARG A CA 1
ATOM 1753 C C . ARG A 1 227 ? -2.264 11.265 0.332 1.00 88.88 227 ARG A C 1
ATOM 1755 O O . ARG A 1 227 ? -2.476 12.403 0.731 1.00 88.88 227 ARG A O 1
ATOM 1762 N N . CYS A 1 228 ? -1.266 10.507 0.764 1.00 84.94 228 CYS A N 1
ATOM 1763 C CA . CYS A 1 228 ? -0.272 10.928 1.745 1.00 84.94 228 CYS A CA 1
ATOM 1764 C C . CYS A 1 228 ? 0.688 11.970 1.165 1.00 84.94 228 CYS A C 1
ATOM 1766 O O . CYS A 1 228 ? 1.101 12.879 1.876 1.00 84.94 228 CYS A O 1
ATOM 1768 N N . TRP A 1 229 ? 1.034 11.851 -0.119 1.00 84.75 229 TRP A N 1
ATOM 1769 C CA . TRP A 1 229 ? 1.877 12.821 -0.819 1.00 84.75 229 TRP A CA 1
ATOM 1770 C C . TRP A 1 229 ? 1.679 12.762 -2.338 1.00 84.75 229 TRP A C 1
ATOM 1772 O O . TRP A 1 229 ? 1.175 11.776 -2.886 1.00 84.75 229 TRP A O 1
ATOM 1782 N N . ILE A 1 230 ? 2.075 13.846 -3.004 1.00 85.81 230 ILE A N 1
ATOM 1783 C CA . ILE A 1 230 ? 2.192 13.988 -4.457 1.00 85.81 230 ILE A CA 1
ATOM 1784 C C . ILE A 1 230 ? 3.428 14.834 -4.756 1.00 85.81 230 ILE A C 1
ATOM 1786 O O . ILE A 1 230 ? 3.701 15.782 -4.016 1.00 85.81 230 ILE A O 1
ATOM 1790 N N . SER A 1 231 ? 4.151 14.472 -5.809 1.00 76.56 231 SER A N 1
ATOM 1791 C CA . SER A 1 231 ? 5.231 15.266 -6.395 1.00 76.56 231 SER A CA 1
ATOM 1792 C C . SER A 1 231 ? 4.824 15.721 -7.789 1.00 76.56 231 SER A C 1
ATOM 1794 O O . SER A 1 231 ? 4.194 14.896 -8.495 1.00 76.56 231 SER A O 1
#